Protein AF-0000000087712272 (afdb_homodimer)

Foldseek 3Di:
DLPVLLVVLLVVCCVVDPPVVVQQVVLVVLLVPAPQRPPFFGNAEDEPDCSQFSDDDPRTGRGRSNCSSLDPCRPPPDPHHDYDYPVRSVVVVVVVVVVVVVVVVVVVVVVVVVVVVVVVVVVVVVVVVVVVVVVVVVVVVVVVVVVVCVVPVVD/DLVVLLVVLLVVVCVVDPPVVVLQVVLVVLLVPAPQRPPFFGNAEDEPPCSQFSDDDPNTGGGRSNCSSLDPCRPPPDPHHDYDYPVRSVVVVVVVVVVVVVVVVVVVVVVVVVVVVVVVVVVVVVVVVVVVVVVVVVVVVVVVVVVVCVVPVVD

Radius of gyration: 40.68 Å; Cα contacts (8 Å, |Δi|>4): 278; chains: 2; bounding box: 37×118×66 Å

Organism: NCBI:txid1293036

Structure (mmCIF, N/CA/C/O backbone):
data_AF-0000000087712272-model_v1
#
loop_
_entity.id
_entity.type
_entity.pdbx_description
1 polymer 'Uncharacterized protein'
#
loop_
_atom_site.group_PDB
_atom_site.id
_atom_site.type_symbol
_atom_site.label_atom_id
_atom_site.label_alt_id
_atom_site.label_comp_id
_atom_site.label_asym_id
_atom_site.label_entity_id
_atom_site.label_seq_id
_atom_site.pdbx_PDB_ins_code
_atom_site.Cartn_x
_atom_site.Cartn_y
_atom_site.Cartn_z
_atom_site.occupancy
_atom_site.B_iso_or_equiv
_atom_site.auth_seq_id
_atom_site.auth_comp_id
_atom_site.auth_asym_id
_atom_site.auth_atom_id
_atom_site.pdbx_PDB_model_num
ATOM 1 N N . MET A 1 1 ? -4.324 -54.688 -29.391 1 41 1 MET A N 1
ATOM 2 C CA . MET A 1 1 ? -4.406 -54.906 -27.953 1 41 1 MET A CA 1
ATOM 3 C C . MET A 1 1 ? -4.191 -53.594 -27.188 1 41 1 MET A C 1
ATOM 5 O O . MET A 1 1 ? -4.473 -53.531 -25.984 1 41 1 MET A O 1
ATOM 9 N N . ASP A 1 2 ? -3.316 -52.562 -27.812 1 52 2 ASP A N 1
ATOM 10 C CA . ASP A 1 2 ? -2.721 -51.281 -27.391 1 52 2 ASP A CA 1
ATOM 11 C C . ASP A 1 2 ? -3.789 -50.312 -26.922 1 52 2 ASP A C 1
ATOM 13 O O . ASP A 1 2 ? -3.6 -49.594 -25.922 1 52 2 ASP A O 1
ATOM 17 N N . ASP A 1 3 ? -4.922 -50.438 -27.422 1 66.5 3 ASP A N 1
ATOM 18 C CA . ASP A 1 3 ? -6.09 -49.562 -27.406 1 66.5 3 ASP A CA 1
ATOM 19 C C . ASP A 1 3 ? -7 -49.875 -26.219 1 66.5 3 ASP A C 1
ATOM 21 O O . ASP A 1 3 ? -7.676 -49 -25.688 1 66.5 3 ASP A O 1
ATOM 25 N N . PHE A 1 4 ? -6.688 -51.062 -25.641 1 74.81 4 PHE A N 1
ATOM 26 C CA . PHE A 1 4 ? -7.648 -51.469 -24.625 1 74.81 4 PHE A CA 1
ATOM 27 C C . PHE A 1 4 ? -7.309 -50.844 -23.266 1 74.81 4 PHE A C 1
ATOM 29 O O . PHE A 1 4 ? -8.195 -50.406 -22.531 1 74.81 4 PHE A O 1
ATOM 36 N N . ARG A 1 5 ? -5.984 -50.812 -22.922 1 75.75 5 ARG A N 1
ATOM 37 C CA . ARG A 1 5 ? -5.562 -50.219 -21.641 1 75.75 5 ARG A CA 1
ATOM 38 C C . ARG A 1 5 ? -5.918 -48.75 -21.562 1 75.75 5 ARG A C 1
ATOM 40 O O . ARG A 1 5 ? -6.391 -48.281 -20.531 1 75.75 5 ARG A O 1
ATOM 47 N N . SER A 1 6 ? -5.719 -48.156 -22.641 1 80.81 6 SER A N 1
ATOM 48 C CA . SER A 1 6 ? -6.039 -46.75 -22.734 1 80.81 6 SER A CA 1
ATOM 49 C C . SER A 1 6 ? -7.527 -46.5 -22.5 1 80.81 6 SER A C 1
ATOM 51 O O . SER A 1 6 ? -7.91 -45.562 -21.797 1 80.81 6 SER A O 1
ATOM 53 N N . LEU A 1 7 ? -8.219 -47.375 -23.016 1 82.56 7 LEU A N 1
ATOM 54 C CA . LEU A 1 7 ? -9.672 -47.281 -22.891 1 82.56 7 LEU A CA 1
ATOM 55 C C . LEU A 1 7 ? -10.109 -47.5 -21.438 1 82.56 7 LEU A C 1
ATOM 57 O O . LEU A 1 7 ? -11.008 -46.812 -20.953 1 82.56 7 LEU A O 1
ATOM 61 N N . ILE A 1 8 ? -9.539 -48.375 -20.781 1 84.19 8 ILE A N 1
ATOM 62 C CA . ILE A 1 8 ? -9.891 -48.688 -19.406 1 84.19 8 ILE A CA 1
ATOM 63 C C . ILE A 1 8 ? -9.57 -47.5 -18.5 1 84.19 8 ILE A C 1
ATOM 65 O O . ILE A 1 8 ? -10.375 -47.125 -17.641 1 84.19 8 ILE A O 1
ATOM 69 N N . ILE A 1 9 ? -8.43 -47 -18.734 1 84.19 9 ILE A N 1
ATOM 70 C CA . ILE A 1 9 ? -8 -45.875 -17.922 1 84.19 9 ILE A CA 1
ATOM 71 C C . ILE A 1 9 ? -8.922 -44.688 -18.156 1 84.19 9 ILE A C 1
ATOM 73 O O . ILE A 1 9 ? -9.312 -44 -17.219 1 84.19 9 ILE A O 1
ATOM 77 N N . ASP A 1 10 ? -9.227 -44.438 -19.375 1 88.25 10 ASP A N 1
ATOM 78 C CA . ASP A 1 10 ? -10.109 -43.312 -19.719 1 88.25 10 ASP A CA 1
ATOM 79 C C . ASP A 1 10 ? -11.477 -43.469 -19.047 1 88.25 10 ASP A C 1
ATOM 81 O O . ASP A 1 10 ? -12.047 -42.5 -18.562 1 88.25 10 ASP A O 1
ATOM 85 N N . ILE A 1 11 ? -11.953 -44.656 -19.094 1 86.88 11 ILE A N 1
ATOM 86 C CA . ILE A 1 11 ? -13.242 -44.938 -18.469 1 86.88 11 ILE A CA 1
ATOM 87 C C . ILE A 1 11 ? -13.148 -44.688 -16.969 1 86.88 11 ILE A C 1
ATOM 89 O O . ILE A 1 11 ? -14.023 -44.031 -16.375 1 86.88 11 ILE A O 1
ATOM 93 N N . TYR A 1 12 ? -12.125 -45.156 -16.391 1 88.56 12 TYR A N 1
ATOM 94 C CA . TYR A 1 12 ? -11.914 -45 -14.961 1 88.56 12 TYR A CA 1
ATOM 95 C C . TYR A 1 12 ? -11.82 -43.531 -14.594 1 88.56 12 TYR A C 1
ATOM 97 O O . TYR A 1 12 ? -12.516 -43.062 -13.68 1 88.56 12 TYR A O 1
ATOM 105 N N . LEU A 1 13 ? -11.062 -42.812 -15.336 1 90.31 13 LEU A N 1
ATOM 106 C CA . LEU A 1 13 ? -10.836 -41.406 -15.016 1 90.31 13 LEU A CA 1
ATOM 107 C C . LEU A 1 13 ? -12.07 -40.594 -15.312 1 90.31 13 LEU A C 1
ATOM 109 O O . LEU A 1 13 ? -12.359 -39.625 -14.609 1 90.31 13 LEU A O 1
ATOM 113 N N . THR A 1 14 ? -12.773 -40.906 -16.359 1 90.31 14 THR A N 1
ATOM 114 C CA . THR A 1 14 ? -14.008 -40.188 -16.688 1 90.31 14 THR A CA 1
ATOM 115 C C . THR A 1 14 ? -15.016 -40.312 -15.555 1 90.31 14 THR A C 1
ATOM 117 O O . THR A 1 14 ? -15.766 -39.344 -15.297 1 90.31 14 THR A O 1
ATOM 120 N N . SER A 1 15 ? -15.023 -41.375 -14.852 1 91.44 15 SER A N 1
ATOM 121 C CA . SER A 1 15 ? -15.961 -41.594 -13.758 1 91.44 15 SER A CA 1
ATOM 122 C C . SER A 1 15 ? -15.562 -40.812 -12.516 1 91.44 15 SER A C 1
ATOM 124 O O . SER A 1 15 ? -16.406 -40.469 -11.68 1 91.44 15 SER A O 1
ATOM 126 N N . LYS A 1 16 ? -14.305 -40.5 -12.391 1 90.62 16 LYS A N 1
ATOM 127 C CA . LYS A 1 16 ? -13.812 -39.906 -11.164 1 90.62 16 LYS A CA 1
ATOM 128 C C . LYS A 1 16 ? -13.609 -38.406 -11.336 1 90.62 16 LYS A C 1
ATOM 130 O O . LYS A 1 16 ? -13.672 -37.625 -10.367 1 90.62 16 LYS A O 1
ATOM 135 N N . ILE A 1 17 ? -13.344 -37.969 -12.586 1 90.69 17 ILE A N 1
ATOM 136 C CA . ILE A 1 17 ? -13 -36.594 -12.836 1 90.69 17 ILE A CA 1
ATOM 137 C C . ILE A 1 17 ? -14.031 -35.969 -13.773 1 90.69 17 ILE A C 1
ATOM 139 O O . ILE A 1 17 ? -14.211 -36.406 -14.906 1 90.69 17 ILE 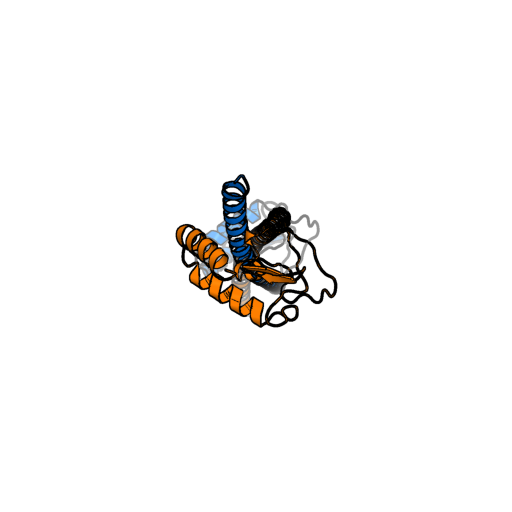A O 1
ATOM 143 N N . PRO A 1 18 ? -14.578 -34.906 -13.203 1 89.06 18 PRO A N 1
ATOM 144 C CA . PRO A 1 18 ? -15.477 -34.188 -14.117 1 89.06 18 PRO A CA 1
ATOM 145 C C . PRO A 1 18 ? -14.734 -33.531 -15.281 1 89.06 18 PRO A C 1
ATOM 147 O O . PRO A 1 18 ? -13.617 -33.031 -15.109 1 89.06 18 PRO A O 1
ATOM 150 N N . ASN A 1 19 ? -15.219 -33.562 -16.469 1 88.25 19 ASN A N 1
ATOM 151 C CA . ASN A 1 19 ? -14.672 -32.938 -17.672 1 88.25 19 ASN A CA 1
ATOM 152 C C . ASN A 1 19 ? -13.328 -33.562 -18.062 1 88.25 19 ASN A C 1
ATOM 154 O O . ASN A 1 19 ? -12.398 -32.844 -18.453 1 88.25 19 ASN A O 1
ATOM 158 N N . TYR A 1 20 ? -13.219 -34.781 -17.812 1 91.31 20 TYR A N 1
ATOM 159 C CA . TYR A 1 20 ? -12.016 -35.5 -18.141 1 91.31 20 TYR A CA 1
ATOM 160 C C . TYR A 1 20 ? -11.688 -35.375 -19.625 1 91.31 20 TYR A C 1
ATOM 162 O O . TYR A 1 20 ? -10.523 -35.406 -20.031 1 91.31 20 TYR A O 1
ATOM 170 N N . GLN A 1 21 ? -12.672 -35.094 -20.453 1 91.06 21 GLN A N 1
ATOM 171 C CA . GLN A 1 21 ? -12.453 -34.938 -21.891 1 91.06 21 GLN A CA 1
ATOM 172 C C . GLN A 1 21 ? -11.516 -33.781 -22.188 1 91.06 21 GLN A C 1
ATOM 174 O O . GLN A 1 21 ? -10.711 -33.844 -23.125 1 91.06 21 GLN A O 1
ATOM 179 N N . LYS A 1 22 ? -11.672 -32.781 -21.422 1 92.69 22 LYS A N 1
ATOM 180 C CA . LYS A 1 22 ? -10.789 -31.625 -21.609 1 92.69 22 LYS A CA 1
ATOM 181 C C . LYS A 1 22 ? -9.344 -32 -21.312 1 92.69 22 LYS A C 1
ATOM 183 O O . LYS A 1 22 ? -8.43 -31.609 -22.047 1 92.69 22 LYS A O 1
ATOM 188 N N . ILE A 1 23 ? -9.109 -32.75 -20.359 1 91.75 23 ILE A N 1
ATOM 189 C CA . ILE A 1 23 ? -7.777 -33.188 -19.953 1 91.75 23 ILE A CA 1
ATOM 190 C C . ILE A 1 23 ? -7.168 -34.062 -21.047 1 91.75 23 ILE A C 1
ATOM 192 O O . ILE A 1 23 ? -5.992 -33.906 -21.391 1 91.75 23 ILE A O 1
ATOM 196 N N . LEU A 1 24 ? -8.031 -34.938 -21.562 1 90.94 24 LEU A N 1
ATOM 197 C CA . LEU A 1 24 ? -7.582 -35.812 -22.625 1 90.94 24 LEU A CA 1
ATOM 198 C C . LEU A 1 24 ? -7.195 -35 -23.875 1 90.94 24 LEU A C 1
ATOM 200 O O . LEU A 1 24 ? -6.168 -35.281 -24.5 1 90.94 24 LEU A O 1
ATOM 204 N N . ARG A 1 25 ? -7.973 -34 -24.094 1 93.19 25 ARG A N 1
ATOM 205 C CA . ARG A 1 25 ? -7.691 -33.156 -25.25 1 93.19 25 ARG A CA 1
ATOM 206 C C . ARG A 1 25 ? -6.398 -32.375 -25.047 1 93.19 25 ARG A C 1
ATOM 208 O O . ARG A 1 25 ? -5.543 -32.344 -25.938 1 93.19 25 ARG A O 1
ATOM 215 N N . ASP A 1 26 ? -6.266 -31.859 -23.906 1 92.5 26 ASP A N 1
ATOM 216 C CA . ASP A 1 26 ? -5.07 -31.078 -23.594 1 92.5 26 ASP A CA 1
ATOM 217 C C . ASP A 1 26 ? -3.822 -31.953 -23.625 1 92.5 26 ASP A C 1
ATOM 219 O O . ASP A 1 26 ? -2.779 -31.547 -24.141 1 92.5 26 ASP A O 1
ATOM 223 N N . GLY A 1 27 ? -3.938 -33.188 -23.094 1 92.19 27 GLY A N 1
ATOM 224 C CA . GLY A 1 27 ? -2.838 -34.125 -23.109 1 92.19 27 GLY A CA 1
ATOM 225 C C . GLY A 1 27 ? -2.434 -34.531 -24.5 1 92.19 27 GLY A C 1
ATOM 226 O O . GLY A 1 27 ? -1.242 -34.656 -24.797 1 92.19 27 GLY A O 1
ATOM 227 N N . THR A 1 28 ? -3.393 -34.656 -25.359 1 91.19 28 THR A N 1
ATOM 228 C CA . THR A 1 28 ? -3.135 -35.062 -26.75 1 91.19 28 THR A CA 1
ATOM 229 C C . THR A 1 28 ? -2.412 -33.938 -27.484 1 91.19 28 THR A C 1
ATOM 231 O O . THR A 1 28 ? -1.466 -34.188 -28.234 1 91.19 28 THR A O 1
ATOM 234 N N . ILE A 1 29 ? -2.883 -32.781 -27.234 1 92.25 29 ILE A N 1
ATOM 235 C CA . ILE A 1 29 ? -2.256 -31.609 -27.859 1 92.25 29 ILE A CA 1
ATOM 236 C C . ILE A 1 29 ? -0.796 -31.516 -27.422 1 92.25 29 ILE A C 1
ATOM 238 O O . ILE A 1 29 ? 0.097 -31.328 -28.25 1 92.25 29 ILE A O 1
ATOM 242 N N . ARG A 1 30 ? -0.528 -31.656 -26.188 1 90.88 30 ARG A N 1
ATOM 243 C CA . ARG A 1 30 ? 0.829 -31.594 -25.656 1 90.88 30 ARG A CA 1
ATOM 244 C C . ARG A 1 30 ? 1.7 -32.719 -26.219 1 90.88 30 ARG A C 1
ATOM 246 O O . ARG A 1 30 ? 2.857 -32.469 -26.562 1 90.88 30 ARG A O 1
ATOM 253 N N . ARG A 1 31 ? 1.099 -33.875 -26.234 1 88.44 31 ARG A N 1
ATOM 254 C CA . ARG A 1 31 ? 1.824 -35.031 -26.766 1 88.44 31 ARG A CA 1
ATOM 255 C C . ARG A 1 31 ? 2.268 -34.781 -28.203 1 88.44 31 ARG A C 1
ATOM 257 O O . ARG A 1 31 ? 3.438 -34.969 -28.547 1 88.44 31 ARG A O 1
ATOM 264 N N . ASN A 1 32 ? 1.407 -34.281 -29.047 1 88.5 32 ASN A N 1
ATOM 265 C CA . ASN A 1 32 ? 1.674 -34.094 -30.469 1 88.5 32 ASN A CA 1
ATOM 266 C C . ASN A 1 32 ? 2.631 -32.938 -30.703 1 88.5 32 ASN A C 1
ATOM 268 O O . ASN A 1 32 ? 3.336 -32.906 -31.719 1 88.5 32 ASN A O 1
ATOM 272 N N . ARG A 1 33 ? 2.625 -32.031 -29.766 1 88.56 33 ARG A N 1
ATOM 273 C CA . ARG A 1 33 ? 3.469 -30.844 -29.922 1 88.56 33 ARG A CA 1
ATOM 274 C C . ARG A 1 33 ? 4.82 -31.047 -29.25 1 88.56 33 ARG A C 1
ATOM 276 O O . ARG A 1 33 ? 5.734 -30.234 -29.422 1 88.56 33 ARG A O 1
ATOM 283 N N . CYS A 1 34 ? 4.891 -32.094 -28.547 1 88 34 CYS A N 1
ATOM 284 C CA . CYS A 1 34 ? 6.113 -32.344 -27.781 1 88 34 CYS A CA 1
ATOM 285 C C . CYS A 1 34 ? 7.27 -32.688 -28.719 1 88 34 CYS A C 1
ATOM 287 O O . CYS A 1 34 ? 7.137 -33.562 -29.578 1 88 34 CYS A O 1
ATOM 289 N N . ASN A 1 35 ? 8.328 -32.062 -28.516 1 86 35 ASN A N 1
ATOM 290 C CA . ASN A 1 35 ? 9.508 -32.281 -29.344 1 86 35 ASN A CA 1
ATOM 291 C C . ASN A 1 35 ? 10.125 -33.656 -29.078 1 86 35 ASN A C 1
ATOM 293 O O . ASN A 1 35 ? 10.906 -34.156 -29.875 1 86 35 ASN A O 1
ATOM 297 N N . HIS A 1 36 ? 9.766 -34.312 -27.938 1 85.75 36 HIS A N 1
ATOM 298 C CA . HIS A 1 36 ? 10.359 -35.594 -27.562 1 85.75 36 HIS A CA 1
ATOM 299 C C . HIS A 1 36 ? 9.484 -36.75 -28.031 1 85.75 36 HIS A C 1
ATOM 301 O O . HIS A 1 36 ? 9.859 -37.906 -27.859 1 85.75 36 HIS A O 1
ATOM 307 N N . TYR A 1 37 ? 8.359 -36.344 -28.531 1 84.5 37 TYR A N 1
ATOM 308 C CA . TYR A 1 37 ? 7.449 -37.375 -29.047 1 84.5 37 TYR A CA 1
ATOM 309 C C . TYR A 1 37 ? 7.645 -37.562 -30.547 1 84.5 37 TYR A C 1
ATOM 311 O O . TYR A 1 37 ? 7.555 -36.594 -31.312 1 84.5 37 TYR A O 1
ATOM 319 N N . ASP A 1 38 ? 7.98 -38.75 -31 1 83.12 38 ASP A N 1
ATOM 320 C CA . ASP A 1 38 ? 8.297 -38.969 -32.406 1 83.12 38 ASP A CA 1
ATOM 321 C C . ASP A 1 38 ? 7.059 -39.406 -33.188 1 83.12 38 ASP A C 1
ATOM 323 O O . ASP A 1 38 ? 7.168 -39.969 -34.281 1 83.12 38 ASP A O 1
ATOM 327 N N . GLY A 1 39 ? 5.879 -39.219 -32.656 1 82.06 39 GLY A N 1
ATOM 328 C CA . GLY A 1 39 ? 4.645 -39.625 -33.312 1 82.06 39 GLY A CA 1
ATOM 329 C C . GLY A 1 39 ? 4.094 -40.938 -32.75 1 82.06 39 GLY A C 1
ATOM 330 O O . GLY A 1 39 ? 2.906 -41.219 -32.906 1 82.06 39 GLY A O 1
ATOM 331 N N . LYS A 1 40 ? 4.992 -41.656 -32.188 1 79.81 40 LYS A N 1
ATOM 332 C CA . LYS A 1 40 ? 4.551 -42.938 -31.625 1 79.81 40 LYS A CA 1
ATOM 333 C C . LYS A 1 40 ? 5.043 -43.125 -30.188 1 79.81 40 LYS A C 1
ATOM 335 O O . LYS A 1 40 ? 4.285 -43.531 -29.312 1 79.81 40 LYS A O 1
ATOM 340 N N . TYR A 1 41 ? 6.281 -42.75 -29.969 1 82.31 41 TYR A N 1
ATOM 341 C CA . TYR A 1 41 ? 6.879 -43.031 -28.672 1 82.31 41 TYR A CA 1
ATOM 342 C C . TYR A 1 41 ? 7.477 -41.75 -28.062 1 82.31 41 TYR A C 1
ATOM 344 O O . TYR A 1 41 ? 7.891 -40.844 -28.797 1 82.31 41 TYR A O 1
ATOM 352 N N . CYS A 1 42 ? 7.418 -41.781 -26.719 1 85.75 42 CYS A N 1
ATOM 353 C CA . CYS A 1 42 ? 8.102 -40.719 -25.969 1 85.75 42 CYS A CA 1
ATOM 354 C C . CYS A 1 42 ? 9.547 -41.094 -25.688 1 85.75 42 CYS A C 1
ATOM 356 O O . CYS A 1 42 ? 9.812 -42.125 -25.094 1 85.75 42 CYS A O 1
ATOM 358 N N . LYS A 1 43 ? 10.477 -40.25 -26.078 1 82.38 43 LYS A N 1
ATOM 359 C CA . LYS A 1 43 ? 11.898 -40.531 -25.906 1 82.38 43 LYS A CA 1
ATOM 360 C C . LYS A 1 43 ? 12.422 -39.938 -24.594 1 82.38 43 LYS A C 1
ATOM 362 O O . LYS A 1 43 ? 13.508 -40.312 -24.125 1 82.38 43 LYS A O 1
ATOM 367 N N . LEU A 1 44 ? 11.75 -39.125 -23.984 1 83.19 44 LEU A N 1
ATOM 368 C CA . LEU A 1 44 ? 12.227 -38.375 -22.828 1 83.19 44 LEU A CA 1
ATOM 369 C C . LEU A 1 44 ? 11.906 -39.125 -21.531 1 83.19 44 LEU A C 1
ATOM 371 O O . LEU A 1 44 ? 12.789 -39.344 -20.703 1 83.19 44 LEU A O 1
ATOM 375 N N . VAL A 1 45 ? 10.656 -39.562 -21.422 1 82.75 45 VAL A N 1
ATOM 376 C CA . VAL A 1 45 ? 10.188 -40.062 -20.141 1 82.75 45 VAL A CA 1
ATOM 377 C C . VAL A 1 45 ? 10.07 -41.594 -20.203 1 82.75 45 VAL A C 1
ATOM 379 O O . VAL A 1 45 ? 9.453 -42.125 -21.125 1 82.75 45 VAL A O 1
ATOM 382 N N . LYS A 1 46 ? 10.656 -42.219 -19.297 1 82.38 46 LYS A N 1
ATOM 383 C CA . LYS A 1 46 ? 10.508 -43.656 -19.094 1 82.38 46 LYS A CA 1
ATOM 384 C C . LYS A 1 46 ? 9.859 -43.969 -17.75 1 82.38 46 LYS A C 1
ATOM 386 O O . LYS A 1 46 ? 10.172 -43.312 -16.734 1 82.38 46 LYS A O 1
ATOM 391 N N . THR A 1 47 ? 8.953 -44.781 -17.766 1 84.31 47 THR A N 1
ATOM 392 C CA . THR A 1 47 ? 8.273 -45.125 -16.531 1 84.31 47 THR A CA 1
ATOM 393 C C . THR A 1 47 ? 7.926 -46.625 -16.516 1 84.31 47 THR A C 1
ATOM 395 O O . THR A 1 47 ? 7.688 -47.219 -17.562 1 84.31 47 THR A O 1
ATOM 398 N N . GLY A 1 48 ? 7.941 -47.156 -15.281 1 79.19 48 GLY A N 1
ATOM 399 C CA . GLY A 1 48 ? 7.496 -48.531 -15.102 1 79.19 48 GLY A CA 1
ATOM 400 C C . GLY A 1 48 ? 6.02 -48.656 -14.773 1 79.19 48 GLY A C 1
ATOM 401 O O . GLY A 1 48 ? 5.492 -49.75 -14.625 1 79.19 48 GLY A O 1
ATOM 402 N N . ASP A 1 49 ? 5.359 -47.594 -14.703 1 83.56 49 ASP A N 1
ATOM 403 C CA . ASP A 1 49 ? 3.932 -47.594 -14.406 1 83.56 49 ASP A CA 1
ATOM 404 C C . ASP A 1 49 ? 3.104 -47.844 -15.664 1 83.56 49 ASP A C 1
ATOM 406 O O . ASP A 1 49 ? 2.982 -46.969 -16.516 1 83.56 49 ASP A O 1
ATOM 410 N N . TRP A 1 50 ? 2.531 -49.031 -15.727 1 75.88 50 TRP A N 1
ATOM 411 C CA . TRP A 1 50 ? 1.857 -49.469 -16.953 1 75.88 50 TRP A CA 1
ATOM 412 C C . TRP A 1 50 ? 0.658 -48.562 -17.25 1 75.88 50 TRP A C 1
ATOM 414 O O . TRP A 1 50 ? 0.269 -48.406 -18.406 1 75.88 50 TRP A O 1
ATOM 424 N N . ILE A 1 51 ? 0.054 -48.031 -16.188 1 70.81 51 ILE A N 1
ATOM 425 C CA . ILE A 1 51 ? -1.152 -47.219 -16.328 1 70.81 51 ILE A CA 1
ATOM 426 C C . ILE A 1 51 ? -0.838 -45.969 -17.125 1 70.81 51 ILE A C 1
ATOM 428 O O . ILE A 1 51 ? -1.734 -45.344 -17.719 1 70.81 51 ILE A O 1
ATOM 432 N N . LEU A 1 52 ? 0.37 -45.656 -17.219 1 70.5 52 LEU A N 1
ATOM 433 C CA . LEU A 1 52 ? 0.771 -44.438 -17.922 1 70.5 52 LEU A CA 1
ATOM 434 C C . LEU A 1 52 ? 1.122 -44.75 -19.375 1 70.5 52 LEU A C 1
ATOM 436 O O . LEU A 1 52 ? 1.421 -43.844 -20.156 1 70.5 52 LEU A O 1
ATOM 440 N N . LEU A 1 53 ? 1.105 -45.969 -19.609 1 70.38 53 LEU A N 1
ATOM 441 C CA . LEU A 1 53 ? 1.553 -46.438 -20.922 1 70.38 53 LEU A CA 1
ATOM 442 C C . LEU A 1 53 ? 0.398 -47.031 -21.719 1 70.38 53 LEU A C 1
ATOM 444 O O . LEU A 1 53 ? -0.418 -47.781 -21.156 1 70.38 53 LEU A O 1
ATOM 448 N N . SER A 1 54 ? 0.164 -46.5 -22.859 1 61.69 54 SER A N 1
ATOM 449 C CA . SER A 1 54 ? -0.783 -47.188 -23.734 1 61.69 54 SER A CA 1
ATOM 450 C C . SER A 1 54 ? -0.209 -48.5 -24.234 1 61.69 54 SER A C 1
ATOM 452 O O . SER A 1 54 ? -0.917 -49.5 -24.297 1 61.69 54 SER A O 1
ATOM 454 N N . TRP A 1 55 ? 1.13 -48.469 -24.625 1 58.34 55 TRP A N 1
ATOM 455 C CA . TRP A 1 55 ? 1.833 -49.656 -25.141 1 58.34 55 TRP A CA 1
ATOM 456 C C . TRP A 1 55 ? 3.307 -49.625 -24.75 1 58.34 55 TRP A C 1
ATOM 458 O O . TRP A 1 55 ? 3.859 -48.531 -24.484 1 58.34 55 TRP A O 1
ATOM 468 N N . THR A 1 56 ? 3.809 -50.781 -24.141 1 56.31 56 THR A N 1
ATOM 469 C CA . THR A 1 56 ? 5.246 -50.906 -23.938 1 56.31 56 THR A CA 1
ATOM 470 C C . THR A 1 56 ? 5.863 -51.844 -24.953 1 56.31 56 THR A C 1
ATOM 472 O O . THR A 1 56 ? 5.383 -52.969 -25.109 1 56.31 56 THR A O 1
ATOM 475 N N . LEU A 1 57 ? 6.469 -51.406 -26.094 1 53.38 57 LEU A N 1
ATOM 476 C CA . LEU A 1 57 ? 7.23 -52.312 -26.953 1 53.38 57 LEU A CA 1
ATOM 477 C C . LEU A 1 57 ? 8.727 -52.125 -26.75 1 53.38 57 LEU A C 1
ATOM 479 O O . LEU A 1 57 ? 9.258 -51.031 -26.953 1 53.38 57 LEU A O 1
ATOM 483 N N . LYS A 1 58 ? 9.461 -53.188 -26.781 1 55.31 58 LYS A N 1
ATOM 484 C CA . LYS A 1 58 ? 10.922 -53.281 -26.797 1 55.31 58 LYS A CA 1
ATOM 485 C C . LYS A 1 58 ? 11.562 -52 -26.281 1 55.31 58 LYS A C 1
ATOM 487 O O . LYS A 1 58 ? 12.312 -51.344 -27 1 55.31 58 LYS A O 1
ATOM 492 N N . ASP A 1 59 ? 11.203 -51.312 -25.172 1 58.22 59 ASP A N 1
ATOM 493 C CA . ASP A 1 59 ? 11.859 -50.219 -24.484 1 58.22 59 ASP A CA 1
ATOM 494 C C . ASP A 1 59 ? 11.25 -48.875 -24.891 1 58.22 59 ASP A C 1
ATOM 496 O O . ASP A 1 59 ? 11.742 -47.812 -24.516 1 58.22 59 ASP A O 1
ATOM 500 N N . GLN A 1 60 ? 10.312 -49.062 -25.828 1 66 60 GLN A N 1
ATOM 501 C CA . GLN A 1 60 ? 9.688 -47.812 -26.266 1 66 60 GLN A CA 1
ATOM 502 C C . GLN A 1 60 ? 8.289 -47.656 -25.688 1 66 60 GLN A C 1
ATOM 504 O O . GLN A 1 60 ? 7.539 -48.656 -25.609 1 66 60 GLN A O 1
ATOM 509 N N . VAL A 1 61 ? 7.996 -46.562 -25.047 1 69.19 61 VAL A N 1
ATOM 510 C CA . VAL A 1 61 ? 6.742 -46.344 -24.344 1 69.19 61 VAL A CA 1
ATOM 511 C C . VAL A 1 61 ? 5.855 -45.375 -25.125 1 69.19 61 VAL A C 1
ATOM 513 O O . VAL A 1 61 ? 6.309 -44.312 -25.531 1 69.19 61 VAL A O 1
ATOM 516 N N . SER A 1 62 ? 4.703 -45.938 -25.547 1 79.69 62 SER A N 1
ATOM 517 C CA . SER A 1 62 ? 3.684 -45.031 -26.062 1 79.69 62 SER A CA 1
ATOM 518 C C . SER A 1 62 ? 2.875 -44.406 -24.922 1 79.69 62 SER A C 1
ATOM 520 O O . SER A 1 62 ? 2.111 -45.094 -24.25 1 79.69 62 SER A O 1
ATOM 522 N N . PRO A 1 63 ? 3.121 -43.094 -24.656 1 85.38 63 PRO A N 1
ATOM 523 C CA . PRO A 1 63 ? 2.506 -42.5 -23.469 1 85.38 63 PRO A CA 1
ATOM 524 C C . PRO A 1 63 ? 1.011 -42.25 -23.656 1 85.38 63 PRO A C 1
ATOM 526 O O . PRO A 1 63 ? 0.572 -41.844 -24.734 1 85.38 63 PRO A O 1
ATOM 529 N N . HIS A 1 64 ? 0.271 -42.594 -22.625 1 86.75 64 HIS A N 1
ATOM 530 C CA . HIS A 1 64 ? -1.117 -42.156 -22.578 1 86.75 64 HIS A CA 1
ATOM 531 C C . HIS A 1 64 ? -1.204 -40.625 -22.516 1 86.75 64 HIS A C 1
ATOM 533 O O . HIS A 1 64 ? -0.386 -40 -21.859 1 86.75 64 HIS A O 1
ATOM 539 N N . PRO A 1 65 ? -2.127 -40.062 -23.125 1 87.5 65 PRO A N 1
ATOM 540 C CA . PRO A 1 65 ? -2.238 -38.594 -23.141 1 87.5 65 PRO A CA 1
ATOM 541 C C . PRO A 1 65 ? -2.27 -38 -21.734 1 87.5 65 PRO A C 1
ATOM 543 O O . PRO A 1 65 ? -1.821 -36.875 -21.531 1 87.5 65 PRO A O 1
ATOM 546 N N . VAL A 1 66 ? -2.758 -38.688 -20.781 1 88.62 66 VAL A N 1
ATOM 547 C CA . VAL A 1 66 ? -2.824 -38.188 -19.406 1 88.62 66 VAL A CA 1
ATOM 548 C C . VAL A 1 66 ? -1.412 -38 -18.859 1 88.62 66 VAL A C 1
ATOM 550 O O . VAL A 1 66 ? -1.166 -37.062 -18.094 1 88.62 66 VAL A O 1
ATOM 553 N N . LEU A 1 67 ? -0.56 -38.875 -19.219 1 86.69 67 LEU A N 1
ATOM 554 C CA . LEU A 1 67 ? 0.832 -38.719 -18.797 1 86.69 67 LEU A CA 1
ATOM 555 C C . LEU A 1 67 ? 1.425 -37.438 -19.344 1 86.69 67 LEU A C 1
ATOM 557 O O . LEU A 1 67 ? 2.148 -36.719 -18.641 1 86.69 67 LEU 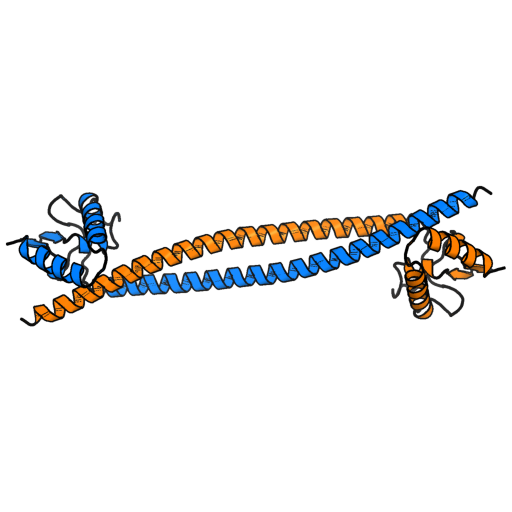A O 1
ATOM 561 N N . CYS A 1 68 ? 1.111 -37.125 -20.594 1 88.88 68 CYS A N 1
ATOM 562 C CA . CYS A 1 68 ? 1.622 -35.906 -21.219 1 88.88 68 CYS A CA 1
ATOM 563 C C . CYS A 1 68 ? 1.046 -34.656 -20.547 1 88.88 68 CYS A C 1
ATOM 565 O O . CYS A 1 68 ? 1.718 -33.625 -20.453 1 88.88 68 CYS A O 1
ATOM 567 N N . TYR A 1 69 ? -0.19 -34.844 -20.141 1 91.81 69 TYR A N 1
ATOM 568 C CA . TYR A 1 69 ? -0.816 -33.781 -19.375 1 91.81 69 TYR A CA 1
ATOM 569 C C . TYR A 1 69 ? -0.109 -33.562 -18.047 1 91.81 69 TYR A C 1
ATOM 571 O O . TYR A 1 69 ? 0.084 -32.438 -17.609 1 91.81 69 TYR A O 1
ATOM 579 N N . LEU A 1 70 ? 0.354 -34.594 -17.391 1 92.44 70 LEU A N 1
ATOM 580 C CA . LEU A 1 70 ? 0.942 -34.562 -16.062 1 92.44 70 LEU A CA 1
ATOM 581 C C . LEU A 1 70 ? 2.443 -34.312 -16.141 1 92.44 70 LEU A C 1
ATOM 583 O O . LEU A 1 70 ? 3.066 -33.938 -15.141 1 92.44 70 LEU A O 1
ATOM 587 N N . CYS A 1 71 ? 3.012 -34.469 -17.219 1 89.94 71 CYS A N 1
ATOM 588 C CA . CYS A 1 71 ? 4.461 -34.406 -17.391 1 89.94 71 CYS A CA 1
ATOM 589 C C . CYS A 1 71 ? 4.988 -33 -17.125 1 89.94 71 CYS A C 1
ATOM 591 O O . CYS A 1 71 ? 4.609 -32.062 -17.828 1 89.94 71 CYS A O 1
ATOM 593 N N . PRO A 1 72 ? 5.852 -32.906 -16.234 1 86.12 72 PRO A N 1
ATOM 594 C CA . PRO A 1 72 ? 6.418 -31.594 -15.938 1 86.12 72 PRO A CA 1
ATOM 595 C C . PRO A 1 72 ? 7.535 -31.203 -16.906 1 86.12 72 PRO A C 1
ATOM 597 O O . PRO A 1 72 ? 8.016 -30.062 -16.875 1 86.12 72 PRO A O 1
ATOM 600 N N . TYR A 1 73 ? 7.871 -32.031 -17.812 1 83.44 73 TYR A N 1
ATOM 601 C CA . TYR A 1 73 ? 9.016 -31.797 -18.688 1 83.44 73 TYR A CA 1
ATOM 602 C C . TYR A 1 73 ? 8.562 -31.391 -20.094 1 83.44 73 TYR A C 1
ATOM 604 O O . TYR A 1 73 ? 9.375 -31.297 -21 1 83.44 73 TYR A O 1
ATOM 612 N N . TYR A 1 74 ? 7.305 -31.141 -20.109 1 82.06 74 TYR A N 1
ATOM 613 C CA . TYR A 1 74 ? 6.789 -30.703 -21.406 1 82.06 74 TYR A CA 1
ATOM 614 C C . TYR A 1 74 ? 7.477 -29.422 -21.859 1 82.06 74 TYR A C 1
ATOM 616 O O . TYR A 1 74 ? 7.566 -28.453 -21.078 1 82.06 74 TYR A O 1
ATOM 624 N N . GLY A 1 75 ? 8.047 -29.484 -23.078 1 74.88 75 GLY A N 1
ATOM 625 C CA . GLY A 1 75 ? 8.664 -28.297 -23.641 1 74.88 75 GLY A CA 1
ATOM 626 C C . GLY A 1 75 ? 10.062 -28.031 -23.125 1 74.88 75 GLY A C 1
ATOM 627 O O . GLY A 1 75 ? 10.672 -27.016 -23.438 1 74.88 75 GLY A O 1
ATOM 628 N N . SER A 1 76 ? 10.562 -28.859 -22.203 1 76.5 76 SER A N 1
ATOM 629 C CA . SER A 1 76 ? 11.906 -28.688 -21.656 1 76.5 76 SER A CA 1
ATOM 630 C C . SER A 1 76 ? 12.961 -29.125 -22.672 1 76.5 76 SER A C 1
ATOM 632 O O . SER A 1 76 ? 12.672 -29.875 -23.609 1 76.5 76 SER A O 1
ATOM 634 N N . ASN A 1 77 ? 14.094 -28.562 -22.641 1 77.69 77 ASN A N 1
ATOM 635 C CA . ASN A 1 77 ? 15.203 -28.922 -23.531 1 77.69 77 ASN A CA 1
ATOM 636 C C . ASN A 1 77 ? 16.078 -30.016 -22.938 1 77.69 77 ASN A C 1
ATOM 638 O O . ASN A 1 77 ? 17.297 -29.984 -23.062 1 77.69 77 ASN A O 1
ATOM 642 N N . ILE A 1 78 ? 15.508 -30.75 -22.266 1 73.75 78 ILE A N 1
ATOM 643 C CA . ILE A 1 78 ? 16.266 -31.844 -21.656 1 73.75 78 ILE A CA 1
ATOM 644 C C . ILE A 1 78 ? 16.594 -32.906 -22.719 1 73.75 78 ILE A C 1
ATOM 646 O O . ILE A 1 78 ? 15.703 -33.344 -23.438 1 73.75 78 ILE A O 1
ATOM 650 N N . ASP A 1 79 ? 17.75 -33.219 -22.984 1 73.62 79 ASP A N 1
ATOM 651 C CA . ASP A 1 79 ? 18.188 -34.188 -23.984 1 73.62 79 ASP A CA 1
ATOM 652 C C . ASP A 1 79 ? 18.328 -35.594 -23.391 1 73.62 79 ASP A C 1
ATOM 654 O O . ASP A 1 79 ? 18.297 -36.594 -24.125 1 73.62 79 ASP A O 1
ATOM 658 N N . GLU A 1 80 ? 18.375 -35.656 -22.141 1 78.12 80 GLU A N 1
ATOM 659 C CA . GLU A 1 80 ? 18.578 -36.969 -21.531 1 78.12 80 GLU A CA 1
ATOM 660 C C . GLU A 1 80 ? 17.25 -37.562 -21.094 1 78.12 80 GLU A C 1
ATOM 662 O O . GLU A 1 80 ? 16.281 -36.844 -20.859 1 78.12 80 GLU A O 1
ATOM 667 N N . THR A 1 81 ? 17.188 -38.844 -21.078 1 84.69 81 THR A N 1
ATOM 668 C CA . THR A 1 81 ? 16.016 -39.594 -20.641 1 84.69 81 THR A CA 1
ATOM 669 C C . THR A 1 81 ? 15.797 -39.438 -19.141 1 84.69 81 THR A C 1
ATOM 671 O O . THR A 1 81 ? 16.75 -39.406 -18.375 1 84.69 81 THR A O 1
ATOM 674 N N . VAL A 1 82 ? 14.555 -39.188 -18.781 1 83.25 82 VAL A N 1
ATOM 675 C CA . VAL A 1 82 ? 14.203 -39.031 -17.375 1 83.25 82 VAL A CA 1
ATOM 676 C C . VAL A 1 82 ? 13.352 -40.188 -16.922 1 83.25 82 VAL A C 1
ATOM 678 O O . VAL A 1 82 ? 12.328 -40.5 -17.547 1 83.25 82 VAL A O 1
ATOM 681 N N . ASN A 1 83 ? 13.852 -40.938 -15.984 1 86.44 83 ASN A N 1
ATOM 682 C CA . ASN A 1 83 ? 13.055 -42 -15.367 1 86.44 83 ASN A CA 1
ATOM 683 C C . ASN A 1 83 ? 12.148 -41.438 -14.266 1 86.44 83 ASN A C 1
ATOM 685 O O . ASN A 1 83 ? 12.617 -40.719 -13.375 1 86.44 83 ASN A O 1
ATOM 689 N N . THR A 1 84 ? 10.898 -41.688 -14.453 1 85.38 84 THR A N 1
ATOM 690 C CA . THR A 1 84 ? 9.977 -41.188 -13.438 1 85.38 84 THR A CA 1
ATOM 691 C C . THR A 1 84 ? 8.891 -42.188 -13.125 1 85.38 84 THR A C 1
ATOM 693 O O . THR A 1 84 ? 8.734 -43.188 -13.852 1 85.38 84 THR A O 1
ATOM 696 N N . SER A 1 85 ? 8.273 -42.156 -11.938 1 89.38 85 SER A N 1
ATOM 697 C CA . SER A 1 85 ? 7.125 -42.938 -11.508 1 89.38 85 SER A CA 1
ATOM 698 C C . SER A 1 85 ? 5.98 -42.031 -11.047 1 89.38 85 SER A C 1
ATOM 700 O O . SER A 1 85 ? 6.164 -40.844 -10.836 1 89.38 85 SER A O 1
ATOM 702 N N . LEU A 1 86 ? 4.824 -42.656 -10.945 1 90.94 86 LEU A N 1
ATOM 703 C CA . LEU A 1 86 ? 3.678 -41.938 -10.414 1 90.94 86 LEU A CA 1
ATOM 704 C C . LEU A 1 86 ? 3.973 -41.375 -9.023 1 90.94 86 LEU A C 1
ATOM 706 O O . LEU A 1 86 ? 3.607 -40.25 -8.703 1 90.94 86 LEU A O 1
ATOM 710 N N . LEU A 1 87 ? 4.641 -42.188 -8.273 1 91.62 87 LEU A N 1
ATOM 711 C CA . LEU A 1 87 ? 4.977 -41.781 -6.914 1 91.62 87 LEU A CA 1
ATOM 712 C C . LEU A 1 87 ? 5.961 -40.594 -6.922 1 91.62 87 LEU A C 1
ATOM 714 O O . LEU A 1 87 ? 5.852 -39.688 -6.109 1 91.62 87 LEU A O 1
ATOM 718 N N . GLN A 1 88 ? 6.879 -40.719 -7.82 1 93 88 GLN A N 1
ATOM 719 C CA . GLN A 1 88 ? 7.836 -39.625 -7.941 1 93 88 GLN A CA 1
ATOM 720 C C . GLN A 1 88 ? 7.152 -38.344 -8.406 1 93 88 GLN A C 1
ATOM 722 O O . GLN A 1 88 ? 7.422 -37.25 -7.871 1 93 88 GLN A O 1
ATOM 727 N N . LEU A 1 89 ? 6.32 -38.5 -9.391 1 92.81 89 LEU A N 1
ATOM 728 C CA . LEU A 1 89 ? 5.562 -37.375 -9.883 1 92.81 89 LEU A CA 1
ATOM 729 C C . LEU A 1 89 ? 4.727 -36.75 -8.766 1 92.81 89 LEU A C 1
ATOM 731 O O . LEU A 1 89 ? 4.668 -35.531 -8.633 1 92.81 89 LEU A O 1
ATOM 735 N N . LEU A 1 90 ? 4.141 -37.531 -7.996 1 95.06 90 LEU A N 1
ATOM 736 C CA . LEU A 1 90 ? 3.336 -37.062 -6.875 1 95.06 90 LEU A CA 1
ATOM 737 C C . LEU A 1 90 ? 4.188 -36.281 -5.895 1 95.06 90 LEU A C 1
ATOM 739 O O . LEU A 1 90 ? 3.807 -35.156 -5.492 1 95.06 90 LEU A O 1
ATOM 743 N N . ARG A 1 91 ? 5.32 -36.812 -5.605 1 95.12 91 ARG A N 1
ATOM 744 C CA . ARG A 1 91 ? 6.219 -36.125 -4.676 1 95.12 91 ARG A CA 1
ATOM 745 C C . ARG A 1 91 ? 6.668 -34.781 -5.227 1 95.12 91 ARG A C 1
ATOM 747 O O . ARG A 1 91 ? 6.703 -33.781 -4.5 1 95.12 91 ARG A O 1
ATOM 754 N N . ASP A 1 92 ? 7.008 -34.75 -6.504 1 94.12 92 ASP A N 1
ATOM 755 C CA . ASP A 1 92 ? 7.469 -33.531 -7.141 1 94.12 92 ASP A CA 1
ATOM 756 C C . ASP A 1 92 ? 6.379 -32.469 -7.121 1 94.12 92 ASP A C 1
ATOM 758 O O . ASP A 1 92 ? 6.641 -31.312 -6.762 1 94.12 92 ASP A O 1
ATOM 762 N N . TYR A 1 93 ? 5.211 -32.844 -7.453 1 96.44 93 TYR A N 1
ATOM 763 C CA . TYR A 1 93 ? 4.121 -31.891 -7.516 1 96.44 93 TYR A CA 1
ATOM 764 C C . TYR A 1 93 ? 3.734 -31.406 -6.121 1 96.44 93 TYR A C 1
ATOM 766 O O . TYR A 1 93 ? 3.369 -30.25 -5.934 1 96.44 93 TYR A O 1
ATOM 774 N N . ILE A 1 94 ? 3.805 -32.281 -5.207 1 96.25 94 ILE A N 1
ATOM 775 C CA . ILE A 1 94 ? 3.531 -31.859 -3.834 1 96.25 94 ILE A CA 1
ATOM 776 C C . ILE A 1 94 ? 4.566 -30.828 -3.391 1 96.25 94 ILE A C 1
ATOM 778 O O . ILE A 1 94 ? 4.219 -29.828 -2.758 1 96.25 94 ILE A O 1
ATOM 782 N N . SER A 1 95 ? 5.758 -31.141 -3.762 1 96.88 95 SER A N 1
ATOM 783 C CA . SER A 1 95 ? 6.824 -30.203 -3.426 1 96.88 95 SER A CA 1
ATOM 784 C C . SER A 1 95 ? 6.59 -28.828 -4.074 1 96.88 95 SER A C 1
ATOM 786 O O . SER A 1 95 ? 6.738 -27.797 -3.422 1 96.88 95 SER A O 1
ATOM 788 N N . ILE A 1 96 ? 6.262 -28.828 -5.312 1 96.75 96 ILE A N 1
ATOM 789 C CA . ILE A 1 96 ? 5.984 -27.594 -6.043 1 96.75 96 ILE A CA 1
ATOM 790 C C . ILE A 1 96 ? 4.801 -26.875 -5.406 1 96.75 96 ILE A C 1
ATOM 792 O O . ILE A 1 96 ? 4.836 -25.656 -5.227 1 96.75 96 ILE A O 1
ATOM 796 N N . ARG A 1 97 ? 3.797 -27.625 -5.125 1 97.19 97 ARG A N 1
ATOM 797 C CA . ARG A 1 97 ? 2.609 -27.062 -4.484 1 97.19 97 ARG A CA 1
ATOM 798 C C . ARG A 1 97 ? 2.975 -26.328 -3.193 1 97.19 97 ARG A C 1
ATOM 800 O O . ARG A 1 97 ? 2.541 -25.203 -2.971 1 97.19 97 ARG A O 1
ATOM 807 N N . ASN A 1 98 ? 3.748 -26.984 -2.416 1 97.5 98 ASN A N 1
ATOM 808 C CA . ASN A 1 98 ? 4.16 -26.391 -1.148 1 97.5 98 ASN A CA 1
ATOM 809 C C . ASN A 1 98 ? 4.969 -25.109 -1.361 1 97.5 98 ASN A C 1
ATOM 811 O O . ASN A 1 98 ? 4.816 -24.141 -0.612 1 97.5 98 ASN A O 1
ATOM 815 N N . GLY A 1 99 ? 5.812 -25.156 -2.322 1 97.94 99 GLY A N 1
ATOM 816 C CA . GLY A 1 99 ? 6.559 -23.953 -2.654 1 97.94 99 GLY A CA 1
ATOM 817 C C . GLY A 1 99 ? 5.668 -22.797 -3.059 1 97.94 99 GLY A C 1
ATOM 818 O O . GLY A 1 99 ? 5.883 -21.656 -2.625 1 97.94 99 GLY A O 1
ATOM 819 N N . ILE A 1 100 ? 4.707 -23.062 -3.807 1 97.88 100 ILE A N 1
ATOM 820 C CA . ILE A 1 100 ? 3.781 -22.031 -4.273 1 97.88 100 ILE A CA 1
ATOM 821 C C . ILE A 1 100 ? 2.982 -21.484 -3.092 1 97.88 100 ILE A C 1
ATOM 823 O O . ILE A 1 100 ? 2.771 -20.281 -2.982 1 97.88 100 ILE A O 1
ATOM 827 N N . GLU A 1 101 ? 2.576 -22.328 -2.254 1 97.38 101 GLU A N 1
ATOM 828 C CA . GLU A 1 101 ? 1.819 -21.906 -1.082 1 97.38 101 GLU A CA 1
ATOM 829 C C . GLU A 1 101 ? 2.641 -20.953 -0.209 1 97.38 101 GLU A C 1
ATOM 831 O O . GLU A 1 101 ? 2.113 -19.969 0.314 1 97.38 101 GLU A O 1
ATOM 836 N N . ARG A 1 102 ? 3.816 -21.266 -0.069 1 98 102 ARG A N 1
ATOM 837 C CA . ARG A 1 102 ? 4.699 -20.406 0.71 1 98 102 ARG A CA 1
ATOM 838 C C . ARG A 1 102 ? 4.852 -19.031 0.051 1 98 102 ARG A C 1
ATOM 840 O O . ARG A 1 102 ? 4.836 -18 0.73 1 98 102 ARG A O 1
ATOM 847 N N . GLU A 1 103 ? 4.984 -19.125 -1.262 1 98.12 103 GLU A N 1
ATOM 848 C CA . GLU A 1 103 ? 5.117 -17.859 -1.997 1 98.12 103 GLU A CA 1
ATOM 849 C C . GLU A 1 103 ? 3.863 -17.016 -1.861 1 98.12 103 GLU A C 1
ATOM 851 O O . GLU A 1 103 ? 3.953 -15.789 -1.683 1 98.12 103 GLU A O 1
ATOM 856 N N . ILE A 1 104 ? 2.799 -17.609 -1.899 1 97.88 104 ILE A N 1
ATOM 857 C CA . ILE A 1 104 ? 1.536 -16.891 -1.756 1 97.88 104 ILE A CA 1
ATOM 858 C C . ILE A 1 104 ? 1.463 -16.25 -0.373 1 97.88 104 ILE A C 1
ATOM 860 O O . ILE A 1 104 ? 1.078 -15.078 -0.243 1 97.88 104 ILE A O 1
ATOM 864 N N . SER A 1 105 ? 1.854 -16.969 0.577 1 98.06 105 SER A N 1
ATOM 865 C CA . SER A 1 105 ? 1.854 -16.453 1.939 1 98.06 105 SER A CA 1
ATOM 866 C C . SER A 1 105 ? 2.781 -15.242 2.07 1 98.06 105 SER A C 1
ATOM 868 O O . SER A 1 105 ? 2.434 -14.25 2.719 1 98.06 105 SER A O 1
ATOM 870 N N . ASN A 1 106 ? 3.891 -15.359 1.444 1 97.12 106 ASN A N 1
ATOM 871 C CA . ASN A 1 106 ? 4.844 -14.258 1.451 1 97.12 106 ASN A CA 1
ATOM 872 C C . ASN A 1 106 ? 4.262 -13.008 0.804 1 97.12 106 ASN A C 1
ATOM 874 O O . ASN A 1 106 ? 4.422 -11.898 1.323 1 97.12 106 ASN A O 1
ATOM 878 N N . ILE A 1 107 ? 3.645 -13.234 -0.249 1 97.5 107 ILE A N 1
ATOM 879 C CA . ILE A 1 107 ? 3.039 -12.125 -0.979 1 97.5 107 ILE A CA 1
ATOM 880 C C . ILE A 1 107 ? 1.957 -11.469 -0.123 1 97.5 107 ILE A C 1
ATOM 882 O O . ILE A 1 107 ? 1.878 -10.242 -0.039 1 97.5 107 ILE A O 1
ATOM 886 N N . GLU A 1 108 ? 1.152 -12.242 0.504 1 96.88 108 GLU A N 1
ATOM 887 C CA . GLU A 1 108 ? 0.092 -11.727 1.362 1 96.88 108 GLU A CA 1
ATOM 888 C C . GLU A 1 108 ? 0.667 -10.922 2.525 1 96.88 108 GLU A C 1
ATOM 890 O O . GLU A 1 108 ? 0.1 -9.898 2.922 1 96.88 108 GLU A O 1
ATOM 895 N N . GLY A 1 109 ? 1.737 -11.398 3.066 1 96.75 109 GLY A N 1
ATOM 896 C CA . GLY A 1 109 ? 2.432 -10.641 4.094 1 96.75 109 GLY A CA 1
ATOM 897 C C . GLY A 1 109 ? 2.889 -9.273 3.619 1 96.75 109 GLY A C 1
ATOM 898 O O . GLY A 1 109 ? 2.686 -8.273 4.309 1 96.75 109 GLY A O 1
ATOM 899 N N . LYS A 1 110 ? 3.441 -9.266 2.408 1 96.5 110 LYS A N 1
ATOM 900 C CA . LYS A 1 110 ? 3.914 -8.016 1.827 1 96.5 110 LYS A CA 1
ATOM 901 C C . LYS A 1 110 ? 2.756 -7.055 1.576 1 96.5 110 LYS A C 1
ATOM 903 O O . LYS A 1 110 ? 2.867 -5.855 1.842 1 96.5 110 LYS A O 1
ATOM 908 N N . ILE A 1 111 ? 1.647 -7.539 1.089 1 94.56 111 ILE A N 1
ATOM 909 C CA . ILE A 1 111 ? 0.47 -6.719 0.831 1 94.56 111 ILE A CA 1
ATOM 910 C C . ILE A 1 111 ? -0.047 -6.133 2.143 1 94.56 111 ILE A C 1
ATOM 912 O O . ILE A 1 111 ? -0.418 -4.957 2.201 1 94.56 111 ILE A O 1
ATOM 916 N N . GLY A 1 112 ? -0.09 -6.938 3.123 1 93.12 112 GLY A N 1
ATOM 917 C CA . GLY A 1 112 ? -0.504 -6.457 4.43 1 93.12 112 GLY A CA 1
ATOM 918 C C . GLY A 1 112 ? 0.361 -5.324 4.953 1 93.12 112 GLY A C 1
ATOM 919 O O . GLY A 1 112 ? -0.152 -4.336 5.48 1 93.12 112 GLY A O 1
ATOM 920 N N . GLU A 1 113 ? 1.628 -5.469 4.816 1 93.62 113 GLU A N 1
ATOM 921 C CA . GLU A 1 113 ? 2.566 -4.434 5.234 1 93.62 113 GLU A CA 1
ATOM 922 C C . GLU A 1 113 ? 2.32 -3.127 4.484 1 93.62 113 GLU A C 1
ATOM 924 O O . GLU A 1 113 ? 2.322 -2.051 5.082 1 93.62 113 GLU A O 1
ATOM 929 N N . MET A 1 114 ? 2.133 -3.211 3.223 1 92.31 114 MET A N 1
ATOM 930 C CA . MET A 1 114 ? 1.882 -2.033 2.39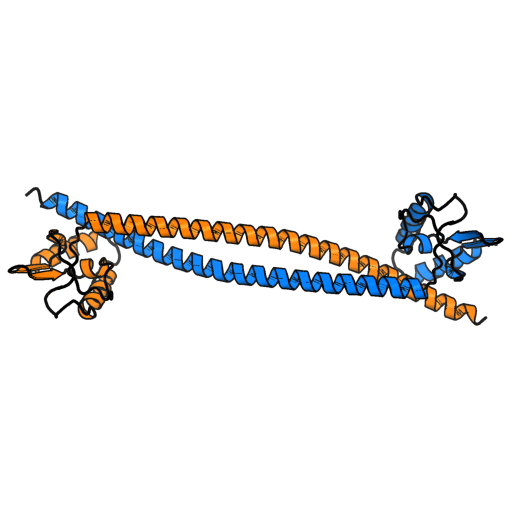6 1 92.31 114 MET A CA 1
ATOM 931 C C . MET A 1 114 ? 0.581 -1.351 2.807 1 92.31 114 MET A C 1
ATOM 933 O O . MET A 1 114 ? 0.516 -0.122 2.879 1 92.31 114 MET A O 1
ATOM 937 N N . LEU A 1 115 ? -0.415 -2.166 3.061 1 90.31 115 LEU A N 1
ATOM 938 C CA . LEU A 1 115 ? -1.702 -1.617 3.473 1 90.31 115 LEU A CA 1
ATOM 939 C C . LEU A 1 115 ? -1.579 -0.89 4.809 1 90.31 115 LEU A C 1
ATOM 941 O O . LEU A 1 115 ? -2.162 0.181 4.992 1 90.31 115 LEU A O 1
ATOM 945 N N . TYR A 1 116 ? -0.837 -1.493 5.75 1 94.19 116 TYR A N 1
ATOM 946 C CA . TYR A 1 116 ? -0.601 -0.855 7.043 1 94.19 116 TYR A CA 1
ATOM 947 C C . TYR A 1 116 ? 0.097 0.488 6.867 1 94.19 116 TYR A C 1
ATOM 949 O O . TYR A 1 116 ? -0.337 1.498 7.426 1 94.19 116 TYR A O 1
ATOM 957 N N . SER A 1 117 ? 1.191 0.481 6.105 1 93.44 117 SER A N 1
ATOM 958 C CA . SER A 1 117 ? 1.936 1.707 5.832 1 93.44 117 SER A CA 1
ATOM 959 C C . SER A 1 117 ? 1.043 2.766 5.195 1 93.44 117 SER A C 1
ATOM 961 O O . SER A 1 117 ? 1.11 3.941 5.555 1 93.44 117 SER A O 1
ATOM 963 N N . SER A 1 118 ? 0.208 2.318 4.219 1 93.38 118 SER A N 1
ATOM 964 C CA . SER A 1 118 ? -0.699 3.244 3.545 1 93.38 118 SER A CA 1
ATOM 965 C C . SER A 1 118 ? -1.671 3.881 4.531 1 93.38 118 SER A C 1
ATOM 967 O O . SER A 1 118 ? -1.948 5.078 4.453 1 93.38 118 SER A O 1
ATOM 969 N N . LEU A 1 119 ? -2.203 3.135 5.445 1 93.31 119 LEU A N 1
ATOM 970 C CA . LEU A 1 119 ? -3.141 3.643 6.441 1 93.31 119 LEU A CA 1
ATOM 971 C C . LEU A 1 119 ? -2.477 4.691 7.324 1 93.31 119 LEU A C 1
ATOM 973 O O . LEU A 1 119 ? -3.082 5.723 7.637 1 93.31 119 LEU A O 1
ATOM 977 N N . VAL A 1 120 ? -1.23 4.41 7.699 1 97.12 120 VAL A N 1
ATOM 978 C CA . VAL A 1 120 ? -0.468 5.348 8.516 1 97.12 120 VAL A CA 1
ATOM 979 C C . VAL A 1 120 ? -0.258 6.652 7.742 1 97.12 120 VAL A C 1
ATOM 981 O O . VAL A 1 120 ? -0.466 7.738 8.281 1 97.12 120 VAL A O 1
ATOM 984 N N . LEU A 1 121 ? 0.113 6.594 6.504 1 97.31 121 LEU A N 1
ATOM 985 C CA . LEU A 1 121 ? 0.339 7.77 5.672 1 97.31 121 LEU A CA 1
ATOM 986 C C . LEU A 1 121 ? -0.954 8.555 5.48 1 97.31 121 LEU A C 1
ATOM 988 O O . LEU A 1 121 ? -0.935 9.789 5.434 1 97.31 121 LEU A O 1
ATOM 992 N N . LYS A 1 122 ? -2.018 7.859 5.352 1 95.94 122 LYS A N 1
ATOM 993 C CA . LYS A 1 122 ? -3.309 8.523 5.211 1 95.94 122 LYS A CA 1
ATOM 994 C C . LYS A 1 122 ? -3.656 9.328 6.461 1 95.94 122 LYS A C 1
ATOM 996 O O . LYS A 1 122 ? -4.199 10.43 6.371 1 95.94 122 LYS A O 1
ATOM 1001 N N . ARG A 1 123 ? -3.418 8.711 7.551 1 97.5 123 ARG A N 1
ATOM 1002 C CA . ARG A 1 123 ? -3.639 9.422 8.805 1 97.5 123 ARG A CA 1
ATOM 1003 C C . ARG A 1 123 ? -2.764 10.672 8.883 1 97.5 123 ARG A C 1
ATOM 1005 O O . ARG A 1 123 ? -3.229 11.742 9.289 1 97.5 123 ARG A O 1
ATOM 1012 N N . ARG A 1 124 ? -1.54 10.477 8.508 1 98.06 124 ARG A N 1
ATOM 1013 C CA . ARG A 1 124 ? -0.616 11.609 8.477 1 98.06 124 ARG A CA 1
ATOM 1014 C C . ARG A 1 124 ? -1.103 12.688 7.52 1 98.06 124 ARG A C 1
ATOM 1016 O O . ARG A 1 124 ? -1.07 13.875 7.848 1 98.06 124 ARG A O 1
ATOM 1023 N N . ARG A 1 125 ? -1.521 12.305 6.371 1 97.19 125 ARG A N 1
ATOM 1024 C CA . ARG A 1 125 ? -2.076 13.234 5.391 1 97.19 125 ARG A CA 1
ATOM 1025 C C . ARG A 1 125 ? -3.24 14.016 5.984 1 97.19 125 ARG A C 1
ATOM 1027 O O . ARG A 1 125 ? -3.318 15.242 5.816 1 97.19 125 ARG A O 1
ATOM 1034 N N . GLN A 1 126 ? -4.121 13.273 6.652 1 97.88 126 GLN A N 1
ATOM 1035 C CA . GLN A 1 126 ? -5.285 13.922 7.25 1 97.88 126 GLN A CA 1
ATOM 1036 C C . GLN A 1 126 ? -4.867 14.945 8.305 1 97.88 126 GLN A C 1
ATOM 1038 O O . GLN A 1 126 ? -5.445 16.031 8.391 1 97.88 126 GLN A O 1
ATOM 1043 N N . GLU A 1 127 ? -3.916 14.57 9.07 1 97.75 127 GLU A N 1
ATOM 1044 C CA . GLU A 1 127 ? -3.377 15.484 10.062 1 97.75 127 GLU A CA 1
ATOM 1045 C C . GLU A 1 127 ? -2.816 16.75 9.414 1 97.75 127 GLU A C 1
ATOM 1047 O O . GLU A 1 127 ? -3.059 17.859 9.883 1 97.75 127 GLU A O 1
ATOM 1052 N N . LEU A 1 128 ? -2.088 16.578 8.406 1 97.5 128 LEU A N 1
ATOM 1053 C CA . LEU A 1 128 ? -1.491 17.703 7.703 1 97.5 128 LEU A CA 1
ATOM 1054 C C . LEU A 1 128 ? -2.564 18.562 7.043 1 97.5 128 LEU A C 1
ATOM 1056 O O . LEU A 1 128 ? -2.457 19.797 7.023 1 97.5 128 LEU A O 1
ATOM 1060 N N . LEU A 1 129 ? -3.574 17.922 6.52 1 97.44 129 LEU A N 1
ATOM 1061 C CA . LEU A 1 129 ? -4.684 18.656 5.93 1 97.44 129 LEU A CA 1
ATOM 1062 C C . LEU A 1 129 ? -5.383 19.516 6.977 1 97.44 129 LEU A C 1
ATOM 1064 O O . LEU A 1 129 ? -5.727 20.672 6.711 1 97.44 129 LEU A O 1
ATOM 1068 N N . THR A 1 130 ? -5.605 18.984 8.156 1 97.44 130 THR A N 1
ATOM 1069 C CA . THR A 1 130 ? -6.207 19.75 9.25 1 97.44 130 THR A CA 1
ATOM 1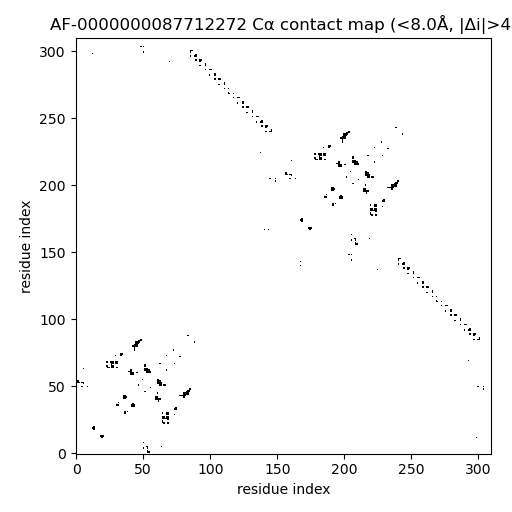070 C C . THR A 1 130 ? -5.324 20.922 9.641 1 97.44 130 THR A C 1
ATOM 1072 O O . THR A 1 130 ? -5.82 22.031 9.859 1 97.44 130 THR A O 1
ATOM 1075 N N . MET A 1 131 ? -4.031 20.703 9.664 1 96.88 131 MET A N 1
ATOM 1076 C CA . MET A 1 131 ? -3.078 21.766 9.969 1 96.88 131 MET A CA 1
ATOM 1077 C C . MET A 1 131 ? -3.109 22.844 8.883 1 96.88 131 MET A C 1
ATOM 1079 O O . MET A 1 131 ? -3.043 24.031 9.188 1 96.88 131 MET A O 1
ATOM 1083 N N . LEU A 1 132 ? -3.168 22.422 7.695 1 96.81 132 LEU A N 1
ATOM 1084 C CA . LEU A 1 132 ? -3.244 23.328 6.566 1 96.81 132 LEU A CA 1
ATOM 1085 C C . LEU A 1 132 ? -4.477 24.234 6.668 1 96.81 132 LEU A C 1
ATOM 1087 O O . LEU A 1 132 ? -4.391 25.438 6.457 1 96.81 132 LEU A O 1
ATOM 1091 N N . ASP A 1 133 ? -5.555 23.578 7.055 1 96.56 133 ASP A N 1
ATOM 1092 C CA . ASP A 1 133 ? -6.785 24.344 7.238 1 96.56 133 ASP A CA 1
ATOM 1093 C C . ASP A 1 133 ? -6.613 25.422 8.312 1 96.56 133 ASP A C 1
ATOM 1095 O O . ASP A 1 133 ? -7.047 26.562 8.125 1 96.56 133 ASP A O 1
ATOM 1099 N N . GLU A 1 134 ? -6.031 25.109 9.344 1 94 134 GLU A N 1
ATOM 1100 C CA . GLU A 1 134 ? -5.77 26.047 10.43 1 94 134 GLU A CA 1
ATOM 1101 C C . GLU A 1 134 ? -4.855 27.172 9.977 1 94 134 GLU A C 1
ATOM 1103 O O . GLU A 1 134 ? -5.102 28.344 10.289 1 94 134 GLU A O 1
ATOM 1108 N N . ILE A 1 135 ? -3.895 26.797 9.273 1 96.12 135 ILE A N 1
ATOM 1109 C CA . ILE A 1 135 ? -2.936 27.797 8.805 1 96.12 135 ILE A CA 1
ATOM 1110 C C . ILE A 1 135 ? -3.611 28.734 7.805 1 96.12 135 ILE A C 1
ATOM 1112 O O . ILE A 1 135 ? -3.416 29.953 7.852 1 96.12 135 ILE A O 1
ATOM 1116 N N . ASP A 1 136 ? -4.355 28.156 6.945 1 96.19 136 ASP A N 1
ATOM 1117 C CA . ASP A 1 136 ? -5.102 28.969 5.992 1 96.19 136 ASP A CA 1
ATOM 1118 C C . ASP A 1 136 ? -6.031 29.953 6.711 1 96.19 136 ASP A C 1
ATOM 1120 O O . ASP A 1 136 ? -6.176 31.094 6.293 1 96.19 136 ASP A O 1
ATOM 1124 N N . PHE A 1 137 ? -6.605 29.438 7.719 1 94.5 137 PHE A N 1
ATOM 1125 C CA . PHE A 1 137 ? -7.473 30.297 8.523 1 94.5 137 PHE A CA 1
ATOM 1126 C C . PHE A 1 137 ? -6.68 31.438 9.148 1 94.5 137 PHE A C 1
ATOM 1128 O O . PHE A 1 137 ? -7.105 32.594 9.094 1 94.5 137 PHE A O 1
ATOM 1135 N N . LYS A 1 138 ? -5.539 31.203 9.695 1 95 138 LYS A N 1
ATOM 1136 C CA . LYS A 1 138 ? -4.668 32.219 10.281 1 95 138 LYS A CA 1
ATOM 1137 C C . LYS A 1 138 ? -4.219 33.219 9.219 1 95 138 LYS A C 1
ATOM 1139 O O . LYS A 1 138 ? -4.223 34.438 9.461 1 95 138 LYS A O 1
ATOM 1144 N N . ILE A 1 139 ? -3.947 32.719 8.047 1 95 139 ILE A N 1
ATOM 1145 C CA . ILE A 1 139 ? -3.557 33.594 6.941 1 95 139 ILE A CA 1
ATOM 1146 C C . ILE A 1 139 ? -4.699 34.531 6.602 1 95 139 ILE A C 1
ATOM 1148 O O . ILE A 1 139 ? -4.48 35.719 6.402 1 95 139 ILE A O 1
ATOM 1152 N N . ASN A 1 140 ? -5.879 34 6.574 1 95.12 140 ASN A N 1
ATOM 1153 C CA . ASN A 1 140 ? -7.043 34.812 6.281 1 95.12 140 ASN A CA 1
ATOM 1154 C C . ASN A 1 140 ? -7.227 35.906 7.32 1 95.12 140 ASN A C 1
ATOM 1156 O O . ASN A 1 140 ? -7.492 37.062 6.973 1 95.12 140 ASN A O 1
ATOM 1160 N N . ILE A 1 141 ? -7.113 35.656 8.555 1 92.44 141 ILE A N 1
ATOM 1161 C CA . ILE A 1 141 ? -7.238 36.625 9.633 1 92.44 141 ILE A CA 1
ATOM 1162 C C . ILE A 1 141 ? -6.176 37.719 9.477 1 92.44 141 ILE A C 1
ATOM 1164 O O . ILE A 1 141 ? -6.473 38.906 9.586 1 92.44 141 ILE A O 1
ATOM 1168 N N . ILE A 1 142 ? -4.965 37.312 9.172 1 93.81 142 ILE A N 1
ATOM 1169 C CA . ILE A 1 142 ? -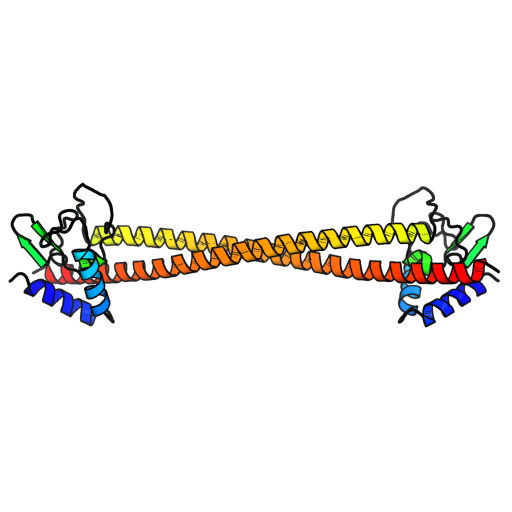3.857 38.25 9.023 1 93.81 142 ILE A CA 1
ATOM 1170 C C . ILE A 1 142 ? -4.137 39.219 7.863 1 93.81 142 ILE A C 1
ATOM 1172 O O . ILE A 1 142 ? -3.936 40.406 7.98 1 93.81 142 ILE A O 1
ATOM 1176 N N . LYS A 1 143 ? -4.617 38.656 6.793 1 94.69 143 LYS A N 1
ATOM 1177 C CA . LYS A 1 143 ? -4.949 39.5 5.633 1 94.69 143 LYS A CA 1
ATOM 1178 C C . LYS A 1 143 ? -6.027 40.5 5.977 1 94.69 143 LYS A C 1
ATOM 1180 O O . LYS A 1 143 ? -5.953 41.656 5.551 1 94.69 143 LYS A O 1
ATOM 1185 N N . LEU A 1 144 ? -7.008 40.062 6.715 1 91.19 144 LEU A N 1
ATOM 1186 C CA . LEU A 1 144 ? -8.086 40.969 7.121 1 91.19 144 LEU A CA 1
ATOM 1187 C C . LEU A 1 144 ? -7.551 42.094 8.008 1 91.19 144 LEU A C 1
ATOM 1189 O O . LEU A 1 144 ? -7.93 43.25 7.84 1 91.19 144 LEU A O 1
ATOM 1193 N N . LEU A 1 145 ? -6.629 41.75 8.883 1 90.31 145 LEU A N 1
ATOM 1194 C CA . LEU A 1 145 ? -6.043 42.75 9.781 1 90.31 145 LEU A CA 1
ATOM 1195 C C . LEU A 1 145 ? -5.172 43.75 9.008 1 90.31 145 LEU A C 1
ATOM 1197 O O . LEU A 1 145 ? -5.203 44.938 9.273 1 90.31 145 LEU A O 1
ATOM 1201 N N . ILE A 1 146 ? -4.488 43.188 8.047 1 90.62 146 ILE A N 1
ATOM 1202 C CA . ILE A 1 146 ? -3.648 44.031 7.223 1 90.62 146 ILE A CA 1
ATOM 1203 C C . ILE A 1 146 ? -4.52 45.031 6.445 1 90.62 146 ILE A C 1
ATOM 1205 O O . ILE A 1 146 ? -4.223 46.219 6.395 1 90.62 146 ILE A O 1
ATOM 1209 N N . ARG A 1 147 ? -5.508 44.531 5.887 1 90.75 147 ARG A N 1
ATOM 1210 C CA . ARG A 1 147 ? -6.426 45.375 5.129 1 90.75 147 ARG A CA 1
ATOM 1211 C C . ARG A 1 147 ? -7.027 46.469 6.016 1 90.75 147 ARG A C 1
ATOM 1213 O O . ARG A 1 147 ? -7.09 47.625 5.621 1 90.75 147 ARG A O 1
ATOM 1220 N N . TYR A 1 148 ? -7.469 46.062 7.152 1 87.44 148 TYR A N 1
ATOM 1221 C CA . TYR A 1 148 ? -8.055 47.031 8.086 1 87.44 148 TYR A CA 1
ATOM 1222 C C . TYR A 1 148 ? -7.043 48.094 8.484 1 87.44 148 TYR A C 1
ATOM 1224 O O . TYR A 1 148 ? -7.371 49.281 8.539 1 87.44 148 TYR A O 1
ATOM 1232 N N . GLN A 1 149 ? -5.871 47.688 8.789 1 86.5 149 GLN A N 1
ATOM 1233 C CA . GLN A 1 149 ? -4.816 48.625 9.195 1 86.5 149 GLN A CA 1
ATOM 1234 C C . GLN A 1 149 ? -4.477 49.594 8.07 1 86.5 149 GLN A C 1
ATOM 1236 O O . GLN A 1 149 ? -4.289 50.781 8.305 1 86.5 149 GLN A O 1
ATOM 1241 N N . GLU A 1 150 ? -4.387 49.062 6.879 1 84.69 150 GLU A N 1
ATOM 1242 C CA . GLU A 1 150 ? -4.086 49.906 5.723 1 84.69 150 GLU A CA 1
ATOM 1243 C C . GLU A 1 150 ? -5.195 50.938 5.48 1 84.69 150 GLU A C 1
ATOM 1245 O O . GLU A 1 150 ? -4.926 52.062 5.094 1 84.69 150 GLU A O 1
ATOM 1250 N N . GLU A 1 151 ? -6.395 50.562 5.711 1 82.38 151 GLU A N 1
ATOM 1251 C CA . GLU A 1 151 ? -7.535 51.438 5.516 1 82.38 151 GLU A CA 1
ATOM 1252 C C . GLU A 1 151 ? -7.578 52.531 6.582 1 82.38 151 GLU A C 1
ATOM 1254 O O . GLU A 1 151 ? -8.148 53.594 6.363 1 82.38 151 GLU A O 1
ATOM 1259 N N . HIS A 1 152 ? -7.031 52.312 7.723 1 76.62 152 HIS A N 1
ATOM 1260 C CA . HIS A 1 152 ? -7.156 53.25 8.82 1 76.62 152 HIS A CA 1
ATOM 1261 C C . HIS A 1 152 ? -5.82 53.938 9.117 1 76.62 152 HIS A C 1
ATOM 1263 O O . HIS A 1 152 ? -5.766 54.906 9.891 1 76.62 152 HIS A O 1
ATOM 1269 N N . ASP A 1 153 ? -4.664 53.406 8.82 1 69.56 153 ASP A N 1
ATOM 1270 C CA . ASP A 1 153 ? -3.402 54.125 8.969 1 69.56 153 ASP A CA 1
ATOM 1271 C C . ASP A 1 153 ? -3.369 55.375 8.078 1 69.56 153 ASP A C 1
ATOM 1273 O O . ASP A 1 153 ? -2.715 56.375 8.406 1 69.56 153 ASP A O 1
ATOM 1277 N N . ASP A 1 154 ? -3.865 55.469 6.93 1 51.44 154 ASP A N 1
ATOM 1278 C CA . ASP A 1 154 ? -3.871 56.688 6.137 1 51.44 154 ASP A CA 1
ATOM 1279 C C . ASP A 1 154 ? -4.73 57.75 6.797 1 51.44 154 ASP A C 1
ATOM 1281 O O . ASP A 1 154 ? -4.863 58.875 6.27 1 51.44 154 ASP A O 1
ATOM 1285 N N . ILE A 1 155 ? -5.25 57.656 7.941 1 42.12 155 ILE A N 1
ATOM 1286 C CA . ILE A 1 155 ? -5.824 58.812 8.578 1 42.12 155 ILE A CA 1
ATOM 1287 C C . ILE A 1 155 ? -4.832 59.406 9.578 1 42.12 155 ILE A C 1
ATOM 1289 O O . ILE A 1 155 ? -4.211 58.656 10.344 1 42.12 155 ILE A O 1
ATOM 1293 N N . MET B 1 1 ? -9.461 53.969 27.609 1 40.34 1 MET B N 1
ATOM 1294 C CA . MET B 1 1 ? -9.297 54.188 26.172 1 40.34 1 MET B CA 1
ATOM 1295 C C . MET B 1 1 ? -8.953 52.875 25.469 1 40.34 1 MET B C 1
ATOM 1297 O O . MET B 1 1 ? -9.086 52.75 24.25 1 40.34 1 MET B O 1
ATOM 1301 N N . ASP B 1 2 ? -8.141 51.844 26.234 1 51.34 2 ASP B N 1
ATOM 1302 C CA . ASP B 1 2 ? -7.457 50.594 25.938 1 51.34 2 ASP B CA 1
ATOM 1303 C C . ASP B 1 2 ? -8.43 49.562 25.359 1 51.34 2 ASP B C 1
ATOM 1305 O O . ASP B 1 2 ? -8.102 48.844 24.406 1 51.34 2 ASP B O 1
ATOM 1309 N N . ASP B 1 3 ? -9.617 49.656 25.719 1 65.69 3 ASP B N 1
ATOM 1310 C CA . ASP B 1 3 ? -10.758 48.75 25.547 1 65.69 3 ASP B CA 1
ATOM 1311 C C . ASP B 1 3 ? -11.492 49.062 24.234 1 65.69 3 ASP B C 1
ATOM 1313 O O . ASP B 1 3 ? -12.062 48.156 23.625 1 65.69 3 ASP B O 1
ATOM 1317 N N . PHE B 1 4 ? -11.125 50.281 23.703 1 74.12 4 PHE B N 1
ATOM 1318 C CA . PHE B 1 4 ? -11.93 50.656 22.562 1 74.12 4 PHE B CA 1
ATOM 1319 C C . PHE B 1 4 ? -11.391 50.031 21.281 1 74.12 4 PHE B C 1
ATOM 1321 O O . PHE B 1 4 ? -12.156 49.594 20.422 1 74.12 4 PHE B O 1
ATOM 1328 N N . ARG B 1 5 ? -10.023 50 21.141 1 75.31 5 ARG B N 1
ATOM 1329 C CA . ARG B 1 5 ? -9.406 49.438 19.938 1 75.31 5 ARG B CA 1
ATOM 1330 C C . ARG B 1 5 ? -9.727 47.969 19.828 1 75.31 5 ARG B C 1
ATOM 1332 O O . ARG B 1 5 ? -10.031 47.469 18.734 1 75.31 5 ARG B O 1
ATOM 1339 N N . SER B 1 6 ? -9.688 47.375 20.922 1 80.06 6 SER B N 1
ATOM 1340 C CA . SER B 1 6 ? -9.992 45.938 20.969 1 80.06 6 SER B CA 1
ATOM 1341 C C . SER B 1 6 ? -11.43 45.688 20.531 1 80.06 6 SER B C 1
ATOM 1343 O O . SER B 1 6 ? -11.688 44.719 19.781 1 80.06 6 SER B O 1
ATOM 1345 N N . LEU B 1 7 ? -12.203 46.531 20.938 1 81.81 7 LEU B N 1
ATOM 1346 C CA . LEU B 1 7 ? -13.617 46.406 20.594 1 81.81 7 LEU B CA 1
ATOM 1347 C C . LEU B 1 7 ? -13.844 46.594 19.109 1 81.81 7 LEU B C 1
ATOM 1349 O O . LEU B 1 7 ? -14.648 45.906 18.484 1 81.81 7 LEU B O 1
ATOM 1353 N N . ILE B 1 8 ? -13.188 47.5 18.516 1 83.69 8 ILE B N 1
ATOM 1354 C CA . ILE B 1 8 ? -13.344 47.812 17.109 1 83.69 8 ILE B CA 1
ATOM 1355 C C . ILE B 1 8 ? -12.867 46.625 16.266 1 83.69 8 ILE B C 1
ATOM 1357 O O . ILE B 1 8 ? -13.531 46.25 15.305 1 83.69 8 ILE B O 1
ATOM 1361 N N . ILE B 1 9 ? -11.773 46.188 16.672 1 83.88 9 ILE B N 1
ATOM 1362 C CA . ILE B 1 9 ? -11.203 45.062 15.93 1 83.88 9 ILE B CA 1
ATOM 1363 C C . ILE B 1 9 ? -12.133 43.844 16.047 1 83.88 9 ILE B C 1
ATOM 1365 O O . ILE B 1 9 ? -12.359 43.125 15.055 1 83.88 9 ILE B O 1
ATOM 1369 N N . ASP B 1 10 ? -12.609 43.594 17.203 1 87.81 10 ASP B N 1
ATOM 1370 C CA . ASP B 1 10 ? -13.523 42.469 17.422 1 87.81 10 ASP B CA 1
ATOM 1371 C C . ASP B 1 10 ? -14.766 42.594 16.547 1 87.81 10 ASP B C 1
ATOM 1373 O O . ASP B 1 10 ? -15.25 41.594 15.984 1 87.81 10 ASP B O 1
ATOM 1377 N N . ILE B 1 11 ? -15.266 43.781 16.5 1 86.56 11 ILE B N 1
ATOM 1378 C CA . ILE B 1 11 ? -16.453 44.031 15.688 1 86.56 11 ILE B CA 1
ATOM 1379 C C . ILE B 1 11 ? -16.125 43.781 14.219 1 86.56 11 ILE B C 1
ATOM 1381 O O . ILE B 1 11 ? -16.891 43.125 13.516 1 86.56 11 ILE B O 1
ATOM 1385 N N . TYR B 1 12 ? -15.031 44.25 13.82 1 88.44 12 TYR B N 1
ATOM 1386 C CA . TYR B 1 12 ? -14.609 44.094 12.43 1 88.44 12 TYR B CA 1
ATOM 1387 C C . TYR B 1 12 ? -14.438 42.625 12.086 1 88.44 12 TYR B C 1
ATOM 1389 O O . TYR B 1 12 ? -14.977 42.156 11.086 1 88.44 12 TYR B O 1
ATOM 1397 N N . LEU B 1 13 ? -13.789 41.938 12.938 1 90.12 13 LEU B N 1
ATOM 1398 C CA . LEU B 1 13 ? -13.492 40.531 12.664 1 90.12 13 LEU B CA 1
ATOM 1399 C C . LEU B 1 13 ? -14.75 39.688 12.781 1 90.12 13 LEU B C 1
ATOM 1401 O O . LEU B 1 13 ? -14.914 38.719 12.047 1 90.12 13 LEU B O 1
ATOM 1405 N N . THR B 1 14 ? -15.602 40 13.711 1 90 14 THR B N 1
ATOM 1406 C CA . THR B 1 14 ? -16.859 39.281 13.867 1 90 14 THR B CA 1
ATOM 1407 C C . THR B 1 14 ? -17.688 39.344 12.586 1 90 14 THR B C 1
ATOM 1409 O O . THR B 1 14 ? -18.391 38.406 12.234 1 90 14 THR B O 1
ATOM 1412 N N . SER B 1 15 ? -17.594 40.406 11.875 1 91.31 15 SER B N 1
ATOM 1413 C CA . SER B 1 15 ? -18.375 40.625 10.656 1 91.31 15 SER B CA 1
ATOM 1414 C C . SER B 1 15 ? -17.766 39.844 9.492 1 91.31 15 SER B C 1
ATOM 1416 O O . SER B 1 15 ? -18.484 39.5 8.539 1 91.31 15 SER B O 1
ATOM 1418 N N . LYS B 1 16 ? -16.516 39.562 9.57 1 90.56 16 LYS B N 1
ATOM 1419 C CA . LYS B 1 16 ? -15.82 38.938 8.438 1 90.56 16 LYS B CA 1
ATOM 1420 C C . LYS B 1 16 ? -15.625 37.438 8.641 1 90.56 16 LYS B C 1
ATOM 1422 O O . LYS B 1 16 ? -15.531 36.688 7.676 1 90.56 16 LYS B O 1
ATOM 1427 N N . ILE B 1 17 ? -15.531 37.062 9.906 1 90.69 17 ILE B N 1
ATOM 1428 C CA . ILE B 1 17 ? -15.203 35.656 10.211 1 90.69 17 ILE B CA 1
ATOM 1429 C C . ILE B 1 17 ? -16.359 35.031 10.977 1 90.69 17 ILE B C 1
ATOM 1431 O O . ILE B 1 17 ? -16.719 35.469 12.07 1 90.69 17 ILE B O 1
ATOM 1435 N N . PRO B 1 18 ? -16.797 33.969 10.336 1 88.81 18 PRO B N 1
ATOM 1436 C CA . PRO B 1 18 ? -17.812 33.219 11.102 1 88.81 18 PRO B CA 1
ATOM 1437 C C . PRO B 1 18 ? -17.25 32.594 12.367 1 88.81 18 PRO B C 1
ATOM 1439 O O . PRO B 1 18 ? -16.109 32.125 12.367 1 88.81 18 PRO B O 1
ATOM 1442 N N . ASN B 1 19 ? -17.906 32.594 13.461 1 88.06 19 ASN B N 1
ATOM 1443 C CA . ASN B 1 19 ? -17.547 31.984 14.734 1 88.06 19 ASN B CA 1
ATOM 1444 C C . ASN B 1 19 ? -16.297 32.625 15.32 1 88.06 19 ASN B C 1
ATOM 1446 O O . ASN B 1 19 ? -15.422 31.938 15.852 1 88.06 19 ASN B O 1
ATOM 1450 N N . TYR B 1 20 ? -16.172 33.844 15.102 1 91.06 20 TYR B N 1
ATOM 1451 C CA . TYR B 1 20 ? -15.039 34.625 15.617 1 91.06 20 TYR B CA 1
ATOM 1452 C C . TYR B 1 20 ? -14.945 34.5 17.141 1 91.06 20 TYR B C 1
ATOM 1454 O O . TYR B 1 20 ? -13.852 34.562 17.703 1 91.06 20 TYR B O 1
ATOM 1462 N N . GLN B 1 21 ? -16.047 34.188 17.797 1 90.56 21 GLN B N 1
ATOM 1463 C CA . GLN B 1 21 ? -16.047 34.031 19.25 1 90.56 21 GLN B CA 1
ATOM 1464 C C . GLN B 1 21 ? -15.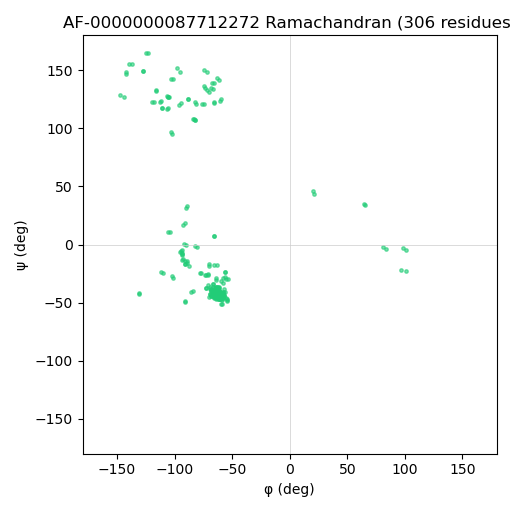133 32.906 19.688 1 90.56 21 GLN B C 1
ATOM 1466 O O . GLN B 1 21 ? -14.484 32.969 20.734 1 90.56 21 GLN B O 1
ATOM 1471 N N . LYS B 1 22 ? -15.141 31.891 18.891 1 92.56 22 LYS B N 1
ATOM 1472 C CA . LYS B 1 22 ? -14.266 30.766 19.203 1 92.56 22 LYS B CA 1
ATOM 1473 C C . LYS B 1 22 ? -12.797 31.172 19.141 1 92.56 22 LYS B C 1
ATOM 1475 O O . LYS B 1 22 ? -12 30.781 20 1 92.56 22 LYS B O 1
ATOM 1480 N N . ILE B 1 23 ? -12.445 31.891 18.219 1 91.19 23 ILE B N 1
ATOM 1481 C CA . ILE B 1 23 ? -11.078 32.375 18.031 1 91.19 23 ILE B CA 1
ATOM 1482 C C . ILE B 1 23 ? -10.656 33.25 19.203 1 91.19 23 ILE B C 1
ATOM 1484 O O . ILE B 1 23 ? -9.547 33.125 19.719 1 91.19 23 ILE B O 1
ATOM 1488 N N . LEU B 1 24 ? -11.602 34.125 19.594 1 90.56 24 LEU B N 1
ATOM 1489 C CA . LEU B 1 24 ? -11.336 35 20.719 1 90.56 24 LEU B CA 1
ATOM 1490 C C . LEU B 1 24 ? -11.125 34.219 22 1 90.56 24 LEU B C 1
ATOM 1492 O O . LEU B 1 24 ? -10.211 34.5 22.781 1 90.56 24 LEU B O 1
ATOM 1496 N N . ARG B 1 25 ? -11.922 33.188 22.094 1 92.88 25 ARG B N 1
ATOM 1497 C CA . ARG B 1 25 ? -11.797 32.344 23.281 1 92.88 25 ARG B CA 1
ATOM 1498 C C . ARG B 1 25 ? -10.469 31.578 23.281 1 92.88 25 ARG B C 1
ATOM 1500 O O . ARG B 1 25 ? -9.758 31.562 24.281 1 92.88 25 ARG B O 1
ATOM 1507 N N . ASP B 1 26 ? -10.148 31.062 22.172 1 92.12 26 ASP B N 1
ATOM 1508 C CA . ASP B 1 26 ? -8.906 30.312 22.047 1 92.12 26 ASP B CA 1
ATOM 1509 C C . ASP B 1 26 ? -7.691 31.203 22.266 1 92.12 26 ASP B C 1
ATOM 1511 O O . ASP B 1 26 ? -6.73 30.828 22.938 1 92.12 26 ASP B O 1
ATOM 1515 N N . GLY B 1 27 ? -7.766 32.438 21.703 1 91.62 27 GLY B N 1
ATOM 1516 C CA . GLY B 1 27 ? -6.699 33.406 21.891 1 91.62 27 GLY B CA 1
ATOM 1517 C C . GLY B 1 27 ? -6.52 33.812 23.328 1 91.62 27 GLY B C 1
ATOM 1518 O O . GLY B 1 27 ? -5.391 33.969 23.812 1 91.62 27 GLY B O 1
ATOM 1519 N N . THR B 1 28 ? -7.598 33.938 24.031 1 90.62 28 THR B N 1
ATOM 1520 C CA . THR B 1 28 ? -7.559 34.312 25.438 1 90.62 28 THR B CA 1
ATOM 1521 C C . THR B 1 28 ? -6.934 33.219 26.281 1 90.62 28 THR B C 1
ATOM 1523 O O . THR B 1 28 ? -6.117 33.469 27.172 1 90.62 28 THR B O 1
ATOM 1526 N N . ILE B 1 29 ? -7.328 32.062 25.969 1 91.94 29 ILE B N 1
ATOM 1527 C CA . ILE B 1 29 ? -6.781 30.906 26.688 1 91.94 29 ILE B CA 1
ATOM 1528 C C . ILE B 1 29 ? -5.27 30.828 26.469 1 91.94 29 ILE B C 1
ATOM 1530 O O . ILE B 1 29 ? -4.508 30.672 27.422 1 91.94 29 ILE B O 1
ATOM 1534 N N . ARG B 1 30 ? -4.82 30.984 25.297 1 90.44 30 ARG B N 1
ATOM 1535 C CA . ARG B 1 30 ? -3.395 30.938 24.969 1 90.44 30 ARG B CA 1
ATOM 1536 C C . ARG B 1 30 ? -2.643 32.062 25.656 1 90.44 30 ARG B C 1
ATOM 1538 O O . ARG B 1 30 ? -1.548 31.859 26.188 1 90.44 30 ARG B O 1
ATOM 1545 N N . ARG B 1 31 ? -3.268 33.25 25.594 1 88 31 ARG B N 1
ATOM 1546 C CA . ARG B 1 31 ? -2.654 34.406 26.234 1 88 31 ARG B CA 1
ATOM 1547 C C . ARG B 1 31 ? -2.43 34.156 27.719 1 88 31 ARG B C 1
ATOM 1549 O O . ARG B 1 31 ? -1.328 34.375 28.234 1 88 31 ARG B O 1
ATOM 1556 N N . ASN B 1 32 ? -3.4 33.625 28.406 1 87.94 32 ASN B N 1
ATOM 1557 C CA . ASN B 1 32 ? -3.346 33.438 29.859 1 87.94 32 ASN B CA 1
ATOM 1558 C C . ASN B 1 32 ? -2.412 32.312 30.234 1 87.94 32 ASN B C 1
ATOM 1560 O O . ASN B 1 32 ? -1.853 32.281 31.328 1 87.94 32 ASN B O 1
ATOM 1564 N N . ARG B 1 33 ? -2.256 31.406 29.312 1 88 33 ARG B N 1
ATOM 1565 C CA . ARG B 1 33 ? -1.423 30.234 29.594 1 88 33 ARG B CA 1
ATOM 1566 C C . ARG B 1 33 ? 0.012 30.469 29.125 1 88 33 ARG B C 1
ATOM 1568 O O . ARG B 1 33 ? 0.907 29.688 29.453 1 88 33 ARG B O 1
ATOM 1575 N N . CYS B 1 34 ? 0.161 31.531 28.453 1 87.44 34 CYS B N 1
ATOM 1576 C CA . CYS B 1 34 ? 1.479 31.781 27.875 1 87.44 34 CYS B CA 1
ATOM 1577 C C . CYS B 1 34 ? 2.479 32.156 28.969 1 87.44 34 CYS B C 1
ATOM 1579 O O . CYS B 1 34 ? 2.197 33.031 29.812 1 87.44 34 CYS B O 1
ATOM 1581 N N . ASN B 1 35 ? 3.566 31.578 28.938 1 85.44 35 ASN B N 1
ATOM 1582 C CA . ASN B 1 35 ? 4.605 31.828 29.922 1 85.44 35 ASN B CA 1
ATOM 1583 C C . ASN B 1 35 ? 5.227 33.219 29.75 1 85.44 35 ASN B C 1
ATOM 1585 O O . ASN B 1 35 ? 5.863 33.719 30.672 1 85.44 35 ASN B O 1
ATOM 1589 N N . HIS B 1 36 ? 5.043 33.812 28.562 1 85.06 36 HIS B N 1
ATOM 1590 C CA . HIS B 1 36 ? 5.656 35.094 28.281 1 85.06 36 HIS B CA 1
ATOM 1591 C C . HIS B 1 36 ? 4.699 36.25 28.594 1 85.06 36 HIS B C 1
ATOM 1593 O O . HIS B 1 36 ? 5.07 37.438 28.484 1 85.06 36 HIS B O 1
ATOM 1599 N N . TYR B 1 37 ? 3.518 35.844 28.953 1 83.94 37 TYR B N 1
ATOM 1600 C CA . TYR B 1 37 ? 2.518 36.844 29.328 1 83.94 37 TYR B CA 1
ATOM 1601 C C . TYR B 1 37 ? 2.48 37.031 30.828 1 83.94 37 TYR B C 1
ATOM 1603 O O . TYR B 1 37 ? 2.303 36.062 31.594 1 83.94 37 TYR B O 1
ATOM 1611 N N . ASP B 1 38 ? 2.738 38.25 31.312 1 82.38 38 ASP B N 1
ATOM 1612 C CA . ASP B 1 38 ? 2.828 38.5 32.75 1 82.38 38 ASP B CA 1
ATOM 1613 C C . ASP B 1 38 ? 1.474 38.906 33.312 1 82.38 38 ASP B C 1
ATOM 1615 O O . ASP B 1 38 ? 1.398 39.438 34.406 1 82.38 38 ASP B O 1
ATOM 1619 N N . GLY B 1 39 ? 0.396 38.656 32.656 1 80.94 39 GLY B N 1
ATOM 1620 C CA . GLY B 1 39 ? -0.932 39.062 33.094 1 80.94 39 GLY B CA 1
ATOM 1621 C C . GLY B 1 39 ? -1.414 40.344 32.469 1 80.94 39 GLY B C 1
ATOM 1622 O O . GLY B 1 39 ? -2.617 40.625 32.438 1 80.94 39 GLY B O 1
ATOM 1623 N N . LYS B 1 40 ? -0.445 41.125 32 1 78.75 40 LYS B N 1
ATOM 1624 C CA . LYS B 1 40 ? -0.821 42.375 31.391 1 78.75 40 LYS B CA 1
ATOM 1625 C C . LYS B 1 40 ? -0.125 42.562 30.031 1 78.75 40 LYS B C 1
ATOM 1627 O O . LYS B 1 40 ? -0.758 42.938 29.047 1 78.75 40 LYS B O 1
ATOM 1632 N N . TYR B 1 41 ? 1.135 42.219 30 1 81.19 41 TYR B N 1
ATOM 1633 C CA . TYR B 1 41 ? 1.917 42.5 28.797 1 81.19 41 TYR B CA 1
ATOM 1634 C C . TYR B 1 41 ? 2.617 41.219 28.312 1 81.19 41 TYR B C 1
ATOM 1636 O O . TYR B 1 41 ? 2.932 40.344 29.094 1 81.19 41 TYR B O 1
ATOM 1644 N N . CYS B 1 42 ? 2.742 41.25 26.969 1 85.12 42 CYS B N 1
ATOM 1645 C CA . CYS B 1 42 ? 3.539 40.188 26.344 1 85.12 42 CYS B CA 1
ATOM 1646 C C . CYS B 1 42 ? 5.008 40.594 26.281 1 85.12 42 CYS B C 1
ATOM 1648 O O . CYS B 1 42 ? 5.344 41.625 25.719 1 85.12 42 CYS B O 1
ATOM 1650 N N . LYS B 1 43 ? 5.902 39.781 26.812 1 81.75 43 LYS B N 1
ATOM 1651 C CA . LYS B 1 43 ? 7.332 40.094 26.844 1 81.75 43 LYS B CA 1
ATOM 1652 C C . LYS B 1 43 ? 8.047 39.5 25.625 1 81.75 43 LYS B C 1
ATOM 1654 O O . LYS B 1 43 ? 9.172 39.906 25.328 1 81.75 43 LYS B O 1
ATOM 1659 N N . LEU B 1 44 ? 7.465 38.688 24.938 1 82.44 44 LEU B N 1
ATOM 1660 C CA . LEU B 1 44 ? 8.117 37.938 23.859 1 82.44 44 LEU B CA 1
ATOM 1661 C C . LEU B 1 44 ? 7.98 38.688 22.531 1 82.44 44 LEU B C 1
ATOM 1663 O O . LEU B 1 44 ? 8.977 38.906 21.844 1 82.44 44 LEU B O 1
ATOM 1667 N N . VAL B 1 45 ? 6.773 39.094 22.234 1 81.81 45 VAL B N 1
ATOM 1668 C CA . VAL B 1 45 ? 6.492 39.594 20.906 1 81.81 45 VAL B CA 1
ATOM 1669 C C . VAL B 1 45 ? 6.336 41.125 20.938 1 81.81 45 VAL B C 1
ATOM 1671 O O . VAL B 1 45 ? 5.578 41.625 21.766 1 81.81 45 VAL B O 1
ATOM 1674 N N . LYS B 1 46 ? 7.066 41.75 20.125 1 81.38 46 LYS B N 1
ATOM 1675 C CA . LYS B 1 46 ? 6.926 43.188 19.906 1 81.38 46 LYS B CA 1
ATOM 1676 C C . LYS B 1 46 ? 6.488 43.5 18.469 1 81.38 46 LYS B C 1
ATOM 1678 O O . LYS B 1 46 ? 6.957 42.844 17.531 1 81.38 46 LYS B O 1
ATOM 1683 N N . THR B 1 47 ? 5.574 44.281 18.344 1 83.31 47 THR B N 1
ATOM 1684 C CA . THR B 1 47 ? 5.086 44.625 17.016 1 83.31 47 THR B CA 1
ATOM 1685 C C . THR B 1 47 ? 4.719 46.094 16.953 1 83.31 47 THR B C 1
ATOM 1687 O O . THR B 1 47 ? 4.309 46.688 17.953 1 83.31 47 THR B O 1
ATOM 1690 N N . GLY B 1 48 ? 4.949 46.656 15.719 1 78.31 48 GLY B N 1
ATOM 1691 C CA . GLY B 1 48 ? 4.516 48 15.469 1 78.31 48 GLY B CA 1
ATOM 1692 C C . GLY B 1 48 ? 3.104 48.094 14.922 1 78.31 48 GLY B C 1
ATOM 1693 O O . GLY B 1 48 ? 2.586 49.188 14.688 1 78.31 48 GLY B O 1
ATOM 1694 N N . ASP B 1 49 ? 2.488 47.031 14.75 1 82.62 49 ASP B N 1
ATOM 1695 C CA . ASP B 1 49 ? 1.122 47 14.234 1 82.62 49 ASP B CA 1
ATOM 1696 C C . ASP B 1 49 ? 0.111 47.25 15.352 1 82.62 49 ASP B C 1
ATOM 1698 O O . ASP B 1 49 ? -0.125 46.375 16.188 1 82.62 49 ASP B O 1
ATOM 1702 N N . TRP B 1 50 ? -0.482 48.438 15.344 1 74.94 50 TRP B N 1
ATOM 1703 C CA . TRP B 1 50 ? -1.335 48.875 16.453 1 74.94 50 TRP B CA 1
ATOM 1704 C C . TRP B 1 50 ? -2.557 47.969 16.562 1 74.94 50 TRP B C 1
ATOM 1706 O O . TRP B 1 50 ? -3.111 47.812 17.656 1 74.94 50 TRP B O 1
ATOM 1716 N N . ILE B 1 51 ? -2.971 47.406 15.445 1 70 51 ILE B N 1
ATOM 1717 C CA . ILE B 1 51 ? -4.172 46.594 15.406 1 70 51 ILE B CA 1
ATOM 1718 C C . ILE B 1 51 ? -3.963 45.344 16.25 1 70 51 ILE B C 1
ATOM 1720 O O . ILE B 1 51 ? -4.926 44.719 16.703 1 70 51 ILE B O 1
ATOM 1724 N N . LEU B 1 52 ? -2.777 45.062 16.516 1 69.62 52 LEU B N 1
ATOM 1725 C CA . LEU B 1 52 ? -2.471 43.875 17.281 1 69.62 52 LEU B CA 1
ATOM 1726 C C . LEU B 1 52 ? -2.354 44.188 18.766 1 69.62 52 LEU B C 1
ATOM 1728 O O . LEU B 1 52 ? -2.174 43.281 19.578 1 69.62 52 LEU B O 1
ATOM 1732 N N . LEU B 1 53 ? -2.406 45.406 18.984 1 67.88 53 LEU B N 1
ATOM 1733 C CA . LEU B 1 53 ? -2.166 45.875 20.359 1 67.88 53 LEU B CA 1
ATOM 1734 C C . LEU B 1 53 ? -3.439 46.438 20.969 1 67.88 53 LEU B C 1
ATOM 1736 O O . LEU B 1 53 ? -4.184 47.156 20.297 1 67.88 53 LEU B O 1
ATOM 1740 N N . SER B 1 54 ? -3.822 45.906 22.062 1 58.56 54 SER B N 1
ATOM 1741 C CA . SER B 1 54 ? -4.914 46.531 22.766 1 58.56 54 SER B CA 1
ATOM 1742 C C . SER B 1 54 ? -4.473 47.875 23.359 1 58.56 54 SER B C 1
ATOM 1744 O O . SER B 1 54 ? -5.203 48.875 23.281 1 58.56 54 SER B O 1
ATOM 1746 N N . TRP B 1 55 ? -3.275 47.906 24 1 58.09 55 TRP B N 1
ATOM 1747 C CA . TRP B 1 55 ? -2.703 49.094 24.625 1 58.09 55 TRP B CA 1
ATOM 1748 C C . TRP B 1 55 ? -1.188 49.125 24.469 1 58.09 55 TRP B C 1
ATOM 1750 O O . TRP B 1 55 ? -0.559 48.062 24.281 1 58.09 55 TRP B O 1
ATOM 1760 N N . THR B 1 56 ? -0.626 50.281 23.922 1 56.28 56 THR B N 1
ATOM 1761 C CA . THR B 1 56 ? 0.822 50.469 23.938 1 56.28 56 THR B CA 1
ATOM 1762 C C . THR B 1 56 ? 1.235 51.438 25.047 1 56.28 56 THR B C 1
ATOM 1764 O O . THR B 1 56 ? 0.702 52.531 25.141 1 56.28 56 THR B O 1
ATOM 1767 N N . LEU B 1 57 ? 1.648 50.969 26.297 1 53.41 57 LEU B N 1
ATOM 1768 C CA . LEU B 1 57 ? 2.256 51.906 27.25 1 53.41 57 LEU B CA 1
ATOM 1769 C C . LEU B 1 57 ? 3.773 51.75 27.266 1 53.41 57 LEU B C 1
ATOM 1771 O O . LEU B 1 57 ? 4.293 50.656 27.547 1 53.41 57 LEU B O 1
ATOM 1775 N N . LYS B 1 58 ? 4.457 52.812 27.391 1 55.22 58 LYS B N 1
ATOM 1776 C CA . LYS B 1 58 ? 5.895 52.969 27.625 1 55.22 58 LYS B CA 1
ATOM 1777 C C . LYS B 1 58 ? 6.648 51.719 27.203 1 55.22 58 LYS B C 1
ATOM 1779 O 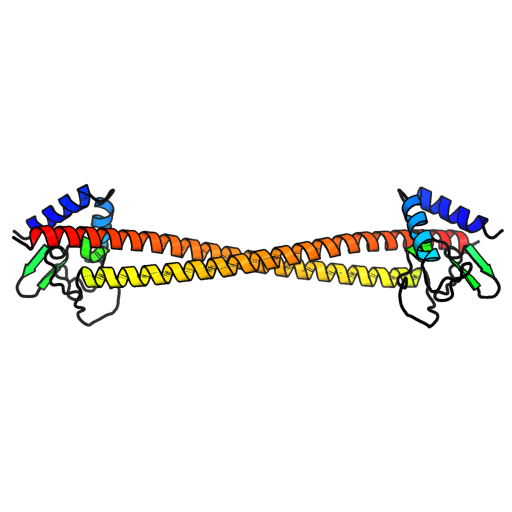O . LYS B 1 58 ? 7.312 51.062 28.031 1 55.22 58 LYS B O 1
ATOM 1784 N N . ASP B 1 59 ? 6.43 51 26.062 1 57.44 59 ASP B N 1
ATOM 1785 C CA . ASP B 1 59 ? 7.234 49.906 25.5 1 57.44 59 ASP B CA 1
ATOM 1786 C C . ASP B 1 59 ? 6.613 48.562 25.797 1 57.44 59 ASP B C 1
ATOM 1788 O O . ASP B 1 59 ? 7.215 47.5 25.516 1 57.44 59 ASP B O 1
ATOM 1792 N N . GLN B 1 60 ? 5.539 48.688 26.578 1 64.5 60 GLN B N 1
ATOM 1793 C CA . GLN B 1 60 ? 4.91 47.406 26.906 1 64.5 60 GLN B CA 1
ATOM 1794 C C . GLN B 1 60 ? 3.609 47.219 26.125 1 64.5 60 GLN B C 1
ATOM 1796 O O . GLN B 1 60 ? 2.846 48.156 25.938 1 64.5 60 GLN B O 1
ATOM 1801 N N . VAL B 1 61 ? 3.469 46.125 25.438 1 67.31 61 VAL B N 1
ATOM 1802 C CA . VAL B 1 61 ? 2.348 45.875 24.531 1 67.31 61 VAL B CA 1
ATOM 1803 C C . VAL B 1 61 ? 1.388 44.875 25.172 1 67.31 61 VAL B C 1
ATOM 1805 O O . VAL B 1 61 ? 1.811 43.812 25.656 1 67.31 61 VAL B O 1
ATOM 1808 N N . SER B 1 62 ? 0.17 45.344 25.406 1 78.38 62 SER B N 1
ATOM 1809 C CA . SER B 1 62 ? -0.88 44.406 25.766 1 78.38 62 SER B CA 1
ATOM 1810 C C . SER B 1 62 ? -1.487 43.781 24.516 1 78.38 62 SER B C 1
ATOM 1812 O O . SER B 1 62 ? -2.146 44.438 23.719 1 78.38 62 SER B O 1
ATOM 1814 N N . PRO B 1 63 ? -1.17 42.469 24.297 1 83.88 63 PRO B N 1
ATOM 1815 C CA . PRO B 1 63 ? -1.586 41.844 23.031 1 83.88 63 PRO B CA 1
ATOM 1816 C C . PRO B 1 63 ? -3.086 41.562 22.984 1 83.88 63 PRO B C 1
ATOM 1818 O O . PRO B 1 63 ? -3.676 41.156 23.984 1 83.88 63 PRO B O 1
ATOM 1821 N N . HIS B 1 64 ? -3.689 41.906 21.859 1 86.19 64 HIS B N 1
ATOM 1822 C CA . HIS B 1 64 ? -5.047 41.438 21.594 1 86.19 64 HIS B CA 1
ATOM 1823 C C . HIS B 1 64 ? -5.102 39.906 21.531 1 86.19 64 HIS B C 1
ATOM 1825 O O . HIS B 1 64 ? -4.184 39.281 21 1 86.19 64 HIS B O 1
ATOM 1831 N N . PRO B 1 65 ? -6.094 39.312 22.016 1 86.81 65 PRO B N 1
ATOM 1832 C CA . PRO B 1 65 ? -6.184 37.875 22 1 86.81 65 PRO B CA 1
ATOM 1833 C C . PRO B 1 65 ? -5.992 37.25 20.609 1 86.81 65 PRO B C 1
ATOM 1835 O O . PRO B 1 65 ? -5.5 36.125 20.484 1 86.81 65 PRO B O 1
ATOM 1838 N N . VAL B 1 66 ? -6.359 37.969 19.594 1 88 66 VAL B N 1
ATOM 1839 C CA . VAL B 1 66 ? -6.207 37.469 18.234 1 88 66 VAL B CA 1
ATOM 1840 C C . VAL B 1 66 ? -4.723 37.281 17.906 1 88 66 VAL B C 1
ATOM 1842 O O . VAL B 1 66 ? -4.348 36.344 17.203 1 88 66 VAL B O 1
ATOM 1845 N N . LEU B 1 67 ? -3.949 38.188 18.375 1 86.25 67 LEU B N 1
ATOM 1846 C CA . LEU B 1 67 ? -2.51 38.062 18.172 1 86.25 67 LEU B CA 1
ATOM 1847 C C . LEU B 1 67 ? -1.976 36.781 18.812 1 86.25 67 LEU B C 1
ATOM 1849 O O . LEU B 1 67 ? -1.136 36.094 18.219 1 86.25 67 LEU B O 1
ATOM 1853 N N . CYS B 1 68 ? -2.477 36.469 20 1 88.44 68 CYS B N 1
ATOM 1854 C CA . CYS B 1 68 ? -2.037 35.25 20.703 1 88.44 68 CYS B CA 1
ATOM 1855 C C . CYS B 1 68 ? -2.482 34 19.953 1 88.44 68 CYS B C 1
ATOM 1857 O O . CYS B 1 68 ? -1.783 33 19.969 1 88.44 68 CYS B O 1
ATOM 1859 N N . TYR B 1 69 ? -3.639 34.188 19.359 1 91.31 69 TYR B N 1
ATOM 1860 C CA . TYR B 1 69 ? -4.121 33.094 18.516 1 91.31 69 TYR B CA 1
ATOM 1861 C C . TYR B 1 69 ? -3.219 32.906 17.297 1 91.31 69 TYR B C 1
ATOM 1863 O O . TYR B 1 69 ? -2.941 31.781 16.906 1 91.31 69 TYR B O 1
ATOM 1871 N N . LEU B 1 70 ? -2.689 33.938 16.719 1 92.12 70 LEU B N 1
ATOM 1872 C CA . LEU B 1 70 ? -1.904 33.938 15.492 1 92.12 70 LEU B CA 1
ATOM 1873 C C . LEU B 1 70 ? -0.427 33.688 15.797 1 92.12 70 LEU B C 1
ATOM 1875 O O . LEU B 1 70 ? 0.344 33.344 14.906 1 92.12 70 LEU B O 1
ATOM 1879 N N . CYS B 1 71 ? -0.034 33.875 16.969 1 89.38 71 CYS B N 1
ATOM 1880 C CA . CYS B 1 71 ? 1.375 33.844 17.344 1 89.38 71 CYS B CA 1
ATOM 1881 C C . CYS B 1 71 ? 1.958 32.438 17.172 1 89.38 71 CYS B C 1
ATOM 1883 O O . CYS B 1 71 ? 1.496 31.5 17.797 1 89.38 71 CYS B O 1
ATOM 1885 N N . PRO B 1 72 ? 2.947 32.375 16.391 1 85.38 72 PRO B N 1
ATOM 1886 C CA . PRO B 1 72 ? 3.578 31.047 16.203 1 85.38 72 PRO B CA 1
ATOM 1887 C C . PRO B 1 72 ? 4.535 30.688 17.328 1 85.38 72 PRO B C 1
ATOM 1889 O O . PRO B 1 72 ? 5.023 29.547 17.375 1 85.38 72 PRO B O 1
ATOM 1892 N N . TYR B 1 73 ? 4.734 31.531 18.266 1 82.75 73 TYR B N 1
ATOM 1893 C CA . TYR B 1 73 ? 5.73 31.328 19.312 1 82.75 73 TYR B CA 1
ATOM 1894 C C . TYR B 1 73 ? 5.074 30.922 20.625 1 82.75 73 TYR B C 1
ATOM 1896 O O . TYR B 1 73 ? 5.734 30.844 21.656 1 82.75 73 TYR B O 1
ATOM 1904 N N . TYR B 1 74 ? 3.812 30.641 20.453 1 81.38 74 TYR B N 1
ATOM 1905 C CA . TYR B 1 74 ? 3.117 30.188 21.656 1 81.38 74 TYR B CA 1
ATOM 1906 C C . TYR B 1 74 ? 3.75 28.922 22.203 1 81.38 74 TYR B C 1
ATOM 1908 O O . TYR B 1 74 ? 3.961 27.953 21.469 1 81.38 74 TYR B O 1
ATOM 1916 N N . GLY B 1 75 ? 4.16 29 23.469 1 74.5 75 GLY B N 1
ATOM 1917 C CA . GLY B 1 75 ? 4.711 27.828 24.125 1 74.5 75 GLY B CA 1
ATOM 1918 C C . GLY B 1 75 ? 6.18 27.609 23.828 1 74.5 75 GLY B C 1
ATOM 1919 O O . GLY B 1 75 ? 6.754 26.594 24.234 1 74.5 75 GLY B O 1
ATOM 1920 N N . SER B 1 76 ? 6.77 28.422 22.984 1 75.94 76 SER B N 1
ATOM 1921 C CA . SER B 1 76 ? 8.188 28.297 22.656 1 75.94 76 SER B CA 1
ATOM 1922 C C . SER B 1 76 ? 9.07 28.734 23.812 1 75.94 76 SER B C 1
ATOM 1924 O O . SER B 1 76 ? 8.625 29.5 24.688 1 75.94 76 SER B O 1
ATOM 1926 N N . ASN B 1 77 ? 10.18 28.188 23.969 1 76.81 77 ASN B N 1
ATOM 1927 C CA . ASN B 1 77 ? 11.125 28.562 25.016 1 76.81 77 ASN B CA 1
ATOM 1928 C C . ASN B 1 77 ? 12.062 29.672 24.547 1 76.81 77 ASN B C 1
ATOM 1930 O O . ASN B 1 77 ? 13.258 29.656 24.859 1 76.81 77 ASN B O 1
ATOM 1934 N N . ILE B 1 78 ? 11.594 30.406 23.828 1 72.94 78 ILE B N 1
ATOM 1935 C CA . ILE B 1 78 ? 12.422 31.516 23.344 1 72.94 78 ILE B CA 1
ATOM 1936 C C . ILE B 1 78 ? 12.547 32.562 24.422 1 72.94 78 ILE B C 1
ATOM 1938 O O . ILE B 1 78 ? 11.547 33.031 24.984 1 72.94 78 ILE B O 1
ATOM 1942 N N . ASP B 1 79 ? 13.656 32.906 24.875 1 72.75 79 ASP B N 1
ATOM 1943 C CA . ASP B 1 79 ? 13.898 33.875 25.922 1 72.75 79 ASP B CA 1
ATOM 1944 C C . ASP B 1 79 ? 14.094 35.281 25.344 1 72.75 79 ASP B C 1
ATOM 1946 O O . ASP B 1 79 ? 13.938 36.281 26.047 1 72.75 79 ASP B O 1
ATOM 1950 N N . GLU B 1 80 ? 14.344 35.344 24.109 1 77.44 80 GLU B N 1
ATOM 1951 C CA . GLU B 1 80 ? 14.617 36.625 23.516 1 77.44 80 GLU B CA 1
ATOM 1952 C C . GLU B 1 80 ? 13.352 37.219 22.891 1 77.44 80 GLU B C 1
ATOM 1954 O O . GLU B 1 80 ? 12.445 36.5 22.5 1 77.44 80 GLU B O 1
ATOM 1959 N N . THR B 1 81 ? 13.281 38.5 22.906 1 83.5 81 THR B N 1
ATOM 1960 C CA . THR B 1 81 ? 12.18 39.219 22.297 1 83.5 81 THR B CA 1
ATOM 1961 C C . THR B 1 81 ? 12.188 39.062 20.781 1 83.5 81 THR B C 1
ATOM 1963 O O . THR B 1 81 ? 13.25 39.094 20.156 1 83.5 81 THR B O 1
ATOM 1966 N N . VAL B 1 82 ? 11.031 38.781 20.234 1 82.62 82 VAL B N 1
ATOM 1967 C CA . VAL B 1 82 ? 10.914 38.625 18.797 1 82.62 82 VAL B CA 1
ATOM 1968 C C . VAL B 1 82 ? 10.117 39.781 18.219 1 82.62 82 VAL B C 1
ATOM 1970 O O . VAL B 1 82 ? 9.008 40.094 18.672 1 82.62 82 VAL B O 1
ATOM 1973 N N . ASN B 1 83 ? 10.75 40.562 17.359 1 85.75 83 ASN B N 1
ATOM 1974 C CA . ASN B 1 83 ? 10.039 41.594 16.625 1 85.75 83 ASN B CA 1
ATOM 1975 C C . ASN B 1 83 ? 9.32 41.031 15.406 1 85.75 83 ASN B C 1
ATOM 1977 O O . ASN B 1 83 ? 9.93 40.344 14.594 1 85.75 83 ASN B O 1
ATOM 1981 N N . THR B 1 84 ? 8.047 41.219 15.391 1 84.69 84 THR B N 1
ATOM 1982 C CA . THR B 1 84 ? 7.301 40.688 14.258 1 84.69 84 THR B CA 1
ATOM 1983 C C . THR B 1 84 ? 6.266 41.688 13.773 1 84.69 84 THR B C 1
ATOM 1985 O O . THR B 1 84 ? 5.992 42.688 14.453 1 84.69 84 THR B O 1
ATOM 1988 N N . SER B 1 85 ? 5.84 41.625 12.508 1 88.88 85 SER B N 1
ATOM 1989 C CA . SER B 1 85 ? 4.762 42.406 11.906 1 88.88 85 SER B CA 1
ATOM 1990 C C . SER B 1 85 ? 3.713 41.5 11.273 1 88.88 85 SER B C 1
ATOM 1992 O O . SER B 1 85 ? 3.945 40.312 11.102 1 88.88 85 SER B O 1
ATOM 1994 N N . LEU B 1 86 ? 2.576 42.094 11 1 90.44 86 LEU B N 1
ATOM 1995 C CA . LEU B 1 86 ? 1.532 41.344 10.312 1 90.44 86 LEU B CA 1
ATOM 1996 C C . LEU B 1 86 ? 2.041 40.812 8.984 1 90.44 86 LEU B C 1
ATOM 1998 O O . LEU B 1 86 ? 1.745 39.656 8.617 1 90.44 86 LEU B O 1
ATOM 2002 N N . LEU B 1 87 ? 2.811 41.594 8.336 1 91.25 87 LEU B N 1
ATOM 2003 C CA . LEU B 1 87 ? 3.35 41.188 7.043 1 91.25 87 LEU B CA 1
ATOM 2004 C C . LEU B 1 87 ? 4.34 40.062 7.203 1 91.25 87 LEU B C 1
ATOM 2006 O O . LEU B 1 87 ? 4.367 39.125 6.383 1 91.25 87 LEU B O 1
ATOM 2010 N N . GLN B 1 88 ? 5.098 40.188 8.234 1 92.44 88 GLN B N 1
ATOM 2011 C CA . GLN B 1 88 ? 6.047 39.094 8.5 1 92.44 88 GLN B CA 1
ATOM 2012 C C . GLN B 1 88 ? 5.32 37.812 8.859 1 92.44 88 GLN B C 1
ATOM 2014 O O . GLN B 1 88 ? 5.684 36.719 8.375 1 92.44 88 GLN B O 1
ATOM 2019 N N . LEU B 1 89 ? 4.34 37.969 9.711 1 92.31 89 LEU B N 1
ATOM 2020 C CA . LEU B 1 89 ? 3.541 36.812 10.086 1 92.31 89 LEU B CA 1
ATOM 2021 C C . LEU B 1 89 ? 2.889 36.156 8.859 1 92.31 89 LEU B C 1
ATOM 2023 O O . LEU B 1 89 ? 2.867 34.938 8.727 1 92.31 89 LEU B O 1
ATOM 2027 N N . LEU B 1 90 ? 2.408 36.969 8 1 94.88 90 LEU B N 1
ATOM 2028 C CA . LEU B 1 90 ? 1.789 36.469 6.773 1 94.88 90 LEU B CA 1
ATOM 2029 C C . LEU B 1 90 ? 2.789 35.688 5.934 1 94.88 90 LEU B C 1
ATOM 2031 O O . LEU B 1 90 ? 2.492 34.562 5.484 1 94.88 90 LEU B O 1
ATOM 2035 N N . ARG B 1 91 ? 3.941 36.219 5.797 1 94.81 91 ARG B N 1
ATOM 2036 C CA . ARG B 1 91 ? 4.98 35.562 5.012 1 94.81 91 ARG B CA 1
ATOM 2037 C C . ARG B 1 91 ? 5.363 34.219 5.629 1 94.81 91 ARG B C 1
ATOM 2039 O O . ARG B 1 91 ? 5.52 33.25 4.918 1 94.81 91 ARG B O 1
ATOM 2046 N N . ASP B 1 92 ? 5.516 34.219 6.965 1 93.88 92 ASP B N 1
ATOM 2047 C CA . ASP B 1 92 ? 5.898 33 7.668 1 93.88 92 ASP B CA 1
ATOM 2048 C C . ASP B 1 92 ? 4.844 31.922 7.492 1 93.88 92 ASP B C 1
ATOM 2050 O O . ASP B 1 92 ? 5.172 30.781 7.176 1 93.88 92 ASP B O 1
ATOM 2054 N N . TYR B 1 93 ? 3.631 32.312 7.641 1 96.25 93 TYR B N 1
ATOM 2055 C CA . TYR B 1 93 ? 2.562 31.312 7.543 1 96.25 93 TYR B CA 1
ATOM 2056 C C . TYR B 1 93 ? 2.396 30.828 6.105 1 96.25 93 TYR B C 1
ATOM 2058 O O . TYR B 1 93 ? 2.084 29.656 5.867 1 96.25 93 TYR B O 1
ATOM 2066 N N . ILE B 1 94 ? 2.584 31.688 5.203 1 96.31 94 ILE B N 1
ATOM 2067 C CA . ILE B 1 94 ? 2.525 31.266 3.805 1 96.31 94 ILE B CA 1
ATOM 2068 C C . ILE B 1 94 ? 3.631 30.25 3.521 1 96.31 94 ILE B C 1
ATOM 2070 O O . ILE B 1 94 ? 3.4 29.25 2.842 1 96.31 94 ILE B O 1
ATOM 2074 N N . SER B 1 95 ? 4.754 30.578 4.07 1 96.81 95 SER B N 1
ATOM 2075 C CA . SER B 1 95 ? 5.875 29.656 3.898 1 96.81 95 SER B CA 1
ATOM 2076 C C . SER B 1 95 ? 5.566 28.297 4.504 1 96.81 95 SER B C 1
ATOM 2078 O O . SER B 1 95 ? 5.824 27.266 3.883 1 96.81 95 SER B O 1
ATOM 2080 N N . ILE B 1 96 ? 5.059 28.281 5.688 1 96.69 96 ILE B N 1
ATOM 2081 C CA . ILE B 1 96 ? 4.695 27.047 6.371 1 96.69 96 ILE B CA 1
ATOM 2082 C C . ILE B 1 96 ? 3.629 26.312 5.562 1 96.69 96 ILE B C 1
ATOM 2084 O O . ILE B 1 96 ? 3.709 25.094 5.391 1 96.69 96 ILE B O 1
ATOM 2088 N N . ARG B 1 97 ? 2.662 27.031 5.133 1 97.06 97 ARG B N 1
ATOM 2089 C CA . ARG B 1 97 ? 1.594 26.469 4.32 1 97.06 97 ARG B CA 1
ATOM 2090 C C . ARG B 1 97 ? 2.158 25.75 3.1 1 97.06 97 ARG B C 1
ATOM 2092 O O . ARG B 1 97 ? 1.781 24.609 2.812 1 97.06 97 ARG B O 1
ATOM 2099 N N . ASN B 1 98 ? 3.029 26.406 2.443 1 97.56 98 ASN B N 1
ATOM 2100 C CA . ASN B 1 98 ? 3.637 25.812 1.251 1 97.56 98 ASN B CA 1
ATOM 2101 C C . ASN B 1 98 ? 4.422 24.547 1.584 1 97.56 98 ASN B C 1
ATOM 2103 O O . ASN B 1 98 ? 4.398 23.578 0.821 1 97.56 98 ASN B O 1
ATOM 2107 N N . GLY B 1 99 ? 5.117 24.609 2.678 1 97.88 99 GLY B N 1
ATOM 2108 C CA . GLY B 1 99 ? 5.82 23.406 3.119 1 97.88 99 GLY B CA 1
ATOM 2109 C C . GLY B 1 99 ? 4.895 22.234 3.383 1 97.88 99 GLY B C 1
ATOM 2110 O O . GLY B 1 99 ? 5.188 21.109 2.984 1 97.88 99 GLY B O 1
ATOM 2111 N N . ILE B 1 100 ? 3.834 22.5 3.975 1 97.88 100 ILE B N 1
ATOM 2112 C CA . ILE B 1 100 ? 2.859 21.453 4.293 1 97.88 100 ILE B CA 1
ATOM 2113 C C . ILE B 1 100 ? 2.254 20.906 3.004 1 97.88 100 ILE B C 1
ATOM 2115 O O . ILE B 1 100 ? 2.078 19.703 2.861 1 97.88 100 ILE B O 1
ATOM 2119 N N . GLU B 1 101 ? 1.967 21.75 2.113 1 97.38 101 GLU B N 1
ATOM 2120 C CA . GLU B 1 101 ? 1.401 21.312 0.839 1 97.38 101 GLU B CA 1
ATOM 2121 C C . GLU B 1 101 ? 2.357 20.391 0.098 1 97.38 101 GLU B C 1
ATOM 2123 O O . GLU B 1 101 ? 1.929 19.391 -0.498 1 97.38 101 GLU B O 1
ATOM 2128 N N . ARG B 1 102 ? 3.537 20.703 0.14 1 98 102 ARG B N 1
ATOM 2129 C CA . ARG B 1 102 ? 4.539 19.859 -0.5 1 98 102 ARG B CA 1
ATOM 2130 C C . ARG B 1 102 ? 4.609 18.484 0.174 1 98 102 ARG B C 1
ATOM 2132 O O . ARG B 1 102 ? 4.715 17.469 -0.501 1 98 102 ARG B O 1
ATOM 2139 N N . GLU B 1 103 ? 4.551 18.578 1.48 1 98.06 103 GLU B N 1
ATOM 2140 C CA . GLU B 1 103 ? 4.594 17.328 2.225 1 98.06 103 GLU B CA 1
ATOM 2141 C C . GLU B 1 103 ? 3.387 16.453 1.903 1 98.06 103 GLU B C 1
ATOM 2143 O O . GLU B 1 103 ? 3.521 15.234 1.735 1 98.06 103 GLU B O 1
ATOM 2148 N N . ILE B 1 104 ? 2.316 17.031 1.79 1 97.94 104 ILE B N 1
ATOM 2149 C CA . ILE B 1 104 ? 1.1 16.312 1.457 1 97.94 104 ILE B CA 1
ATOM 2150 C C . ILE B 1 104 ? 1.242 15.672 0.078 1 97.94 104 ILE B C 1
ATOM 2152 O O . ILE B 1 104 ? 0.895 14.5 -0.111 1 97.94 104 ILE B O 1
ATOM 2156 N N . SER B 1 105 ? 1.758 16.406 -0.798 1 98 105 SER B N 1
ATOM 2157 C CA . SER B 1 105 ? 1.964 15.891 -2.146 1 98 105 SER B CA 1
ATOM 2158 C C . SER B 1 105 ? 2.912 14.695 -2.143 1 98 105 SER B C 1
ATOM 2160 O O . SER B 1 105 ? 2.678 13.703 -2.838 1 98 105 SER B O 1
ATOM 2162 N N . ASN B 1 106 ? 3.922 14.82 -1.354 1 97.19 106 ASN B N 1
ATOM 2163 C CA . ASN B 1 106 ? 4.879 13.727 -1.226 1 97.19 106 ASN B CA 1
ATOM 2164 C C . ASN B 1 106 ? 4.219 12.461 -0.675 1 97.19 106 ASN B C 1
ATOM 2166 O O . ASN B 1 106 ? 4.465 11.359 -1.168 1 97.19 106 ASN B O 1
ATOM 2170 N N . ILE B 1 107 ? 3.453 12.672 0.283 1 97.62 107 ILE B N 1
ATOM 2171 C CA . ILE B 1 107 ? 2.76 11.555 0.91 1 97.62 107 ILE B CA 1
ATOM 2172 C C . ILE B 1 107 ? 1.825 10.898 -0.103 1 97.62 107 ILE B C 1
ATOM 2174 O O . ILE B 1 107 ? 1.775 9.664 -0.202 1 97.62 107 ILE B O 1
ATOM 2178 N N . GLU B 1 108 ? 1.109 11.664 -0.845 1 96.88 108 GLU B N 1
ATOM 2179 C CA . GLU B 1 108 ? 0.196 11.141 -1.854 1 96.88 108 GLU B CA 1
ATOM 2180 C C . GLU B 1 108 ? 0.948 10.344 -2.918 1 96.88 108 GLU B C 1
ATOM 2182 O O . GLU B 1 108 ? 0.458 9.32 -3.396 1 96.88 108 GLU B O 1
ATOM 2187 N N . GLY B 1 109 ? 2.082 10.852 -3.297 1 96.75 109 GLY B N 1
ATOM 2188 C CA . GLY B 1 109 ? 2.928 10.102 -4.211 1 96.75 109 GLY B CA 1
ATOM 2189 C C . GLY B 1 109 ? 3.328 8.742 -3.674 1 96.75 109 GLY B C 1
ATOM 2190 O O . GLY B 1 109 ? 3.244 7.734 -4.387 1 96.75 109 GLY B O 1
ATOM 2191 N N . LYS B 1 110 ? 3.701 8.695 -2.383 1 96.69 110 LYS B N 1
ATOM 2192 C CA . LYS B 1 110 ? 4.094 7.449 -1.739 1 96.69 110 LYS B CA 1
ATOM 2193 C C . LYS B 1 110 ? 2.924 6.473 -1.67 1 96.69 110 LYS B C 1
ATOM 2195 O O . LYS B 1 110 ? 3.088 5.277 -1.922 1 96.69 110 LYS B O 1
ATOM 2200 N N . ILE B 1 111 ? 1.752 6.973 -1.353 1 94.5 111 ILE B N 1
ATOM 2201 C CA . ILE B 1 111 ? 0.561 6.133 -1.279 1 94.5 111 ILE B CA 1
ATOM 2202 C C . ILE B 1 111 ? 0.257 5.547 -2.656 1 94.5 111 ILE B C 1
ATOM 2204 O O . ILE B 1 111 ? -0.074 4.367 -2.775 1 94.5 111 ILE B O 1
ATOM 2208 N N . GLY B 1 112 ? 0.329 6.348 -3.637 1 93.31 112 GLY B N 1
ATOM 2209 C CA . GLY B 1 112 ? 0.122 5.867 -4.992 1 93.31 112 GLY B CA 1
ATOM 2210 C C . GLY B 1 112 ? 1.072 4.75 -5.383 1 93.31 112 GLY B C 1
ATOM 2211 O O . GLY B 1 112 ? 0.658 3.756 -5.984 1 93.31 112 GLY B O 1
ATOM 2212 N N . GLU B 1 113 ? 2.309 4.91 -5.059 1 93.81 113 GLU B N 1
ATOM 2213 C CA . GLU B 1 113 ? 3.312 3.891 -5.336 1 93.81 113 GLU B CA 1
ATOM 2214 C C . GLU B 1 113 ? 2.975 2.578 -4.633 1 93.81 113 GLU B C 1
ATOM 2216 O O . GLU B 1 113 ? 3.08 1.504 -5.227 1 93.81 113 GLU B O 1
ATOM 2221 N N . MET B 1 114 ? 2.6 2.674 -3.416 1 92.5 114 MET B N 1
ATOM 2222 C CA . MET B 1 114 ? 2.246 1.488 -2.641 1 92.5 114 MET B CA 1
ATOM 2223 C C . MET B 1 114 ? 1.031 0.788 -3.24 1 92.5 114 MET B C 1
ATOM 2225 O O . MET B 1 114 ? 1 -0.441 -3.328 1 92.5 114 MET B O 1
ATOM 2229 N N . LEU B 1 115 ? 0.073 1.587 -3.615 1 90.12 115 LEU B N 1
ATOM 2230 C CA . LEU B 1 115 ? -1.128 1.021 -4.219 1 90.12 115 LEU B CA 1
ATOM 2231 C C . LEU B 1 115 ? -0.794 0.294 -5.516 1 90.12 115 LEU B C 1
ATOM 2233 O O . LEU B 1 115 ? -1.323 -0.787 -5.781 1 90.12 115 LEU B O 1
ATOM 2237 N N . TYR B 1 116 ? 0.059 0.921 -6.344 1 94.38 116 TYR B N 1
ATOM 2238 C CA . TYR B 1 116 ? 0.493 0.286 -7.586 1 94.38 116 TYR B CA 1
ATOM 2239 C C . TYR B 1 116 ? 1.174 -1.049 -7.305 1 94.38 116 TYR B C 1
ATOM 2241 O O . TYR B 1 116 ? 0.837 -2.064 -7.918 1 94.38 116 TYR B O 1
ATOM 2249 N N . SER B 1 117 ? 2.135 -1.039 -6.402 1 93.5 117 SER B N 1
ATOM 2250 C CA . SER B 1 117 ? 2.846 -2.258 -6.027 1 93.5 117 SER B CA 1
ATOM 2251 C C . SER B 1 117 ? 1.882 -3.326 -5.523 1 93.5 117 SER B C 1
ATOM 2253 O O . SER B 1 117 ? 2.014 -4.5 -5.871 1 93.5 117 SER B O 1
ATOM 2255 N N . SER B 1 118 ? 0.937 -2.898 -4.664 1 93.62 118 SER B N 1
ATOM 2256 C CA . SER B 1 118 ? -0.047 -3.836 -4.133 1 93.62 118 SER B CA 1
ATOM 2257 C C . SER B 1 118 ? -0.852 -4.484 -5.254 1 93.62 118 SER B C 1
ATOM 2259 O O . SER B 1 118 ? -1.122 -5.688 -5.215 1 93.62 118 SER B O 1
ATOM 2261 N N . LEU B 1 119 ? -1.261 -3.732 -6.223 1 93.5 119 LEU B N 1
ATOM 2262 C CA . LEU B 1 119 ? -2.031 -4.258 -7.344 1 93.5 119 LEU B CA 1
ATOM 2263 C C . LEU B 1 119 ? -1.229 -5.301 -8.117 1 93.5 119 LEU B C 1
ATOM 2265 O O . LEU B 1 119 ? -1.77 -6.34 -8.508 1 93.5 119 LEU B O 1
ATOM 2269 N N . VAL B 1 120 ? 0.046 -5.016 -8.305 1 97.12 120 VAL B N 1
ATOM 2270 C CA . VAL B 1 120 ? 0.929 -5.949 -9 1 97.12 120 VAL B CA 1
ATOM 2271 C C . VAL B 1 120 ? 1.036 -7.246 -8.203 1 97.12 120 VAL B C 1
ATOM 2273 O O . VAL B 1 120 ? 0.92 -8.336 -8.766 1 97.12 120 VAL B O 1
ATOM 2276 N N . LEU B 1 121 ? 1.214 -7.176 -6.918 1 97.44 121 LEU B N 1
ATOM 2277 C CA . LEU B 1 121 ? 1.329 -8.352 -6.062 1 97.44 121 LEU B CA 1
ATOM 2278 C C . LEU B 1 121 ? 0.031 -9.156 -6.059 1 97.44 121 LEU B C 1
ATOM 2280 O O . LEU B 1 121 ? 0.057 -10.383 -6.012 1 97.44 121 LEU B O 1
ATOM 2284 N N . LYS B 1 122 ? -1.04 -8.469 -6.09 1 96.12 122 LYS B N 1
ATOM 2285 C CA . LYS B 1 122 ? -2.328 -9.156 -6.137 1 96.12 122 LYS B CA 1
ATOM 2286 C C . LYS B 1 122 ? -2.477 -9.969 -7.418 1 96.12 122 LYS B C 1
ATOM 2288 O O . LYS B 1 122 ? -3.012 -11.078 -7.402 1 96.12 122 LYS B O 1
ATOM 2293 N N . ARG B 1 123 ? -2.119 -9.352 -8.469 1 97.56 123 ARG B N 1
ATOM 2294 C CA . ARG B 1 123 ? -2.145 -10.078 -9.734 1 97.56 123 ARG B CA 1
ATOM 2295 C C . ARG B 1 123 ? -1.253 -11.32 -9.672 1 97.56 123 ARG B C 1
ATOM 2297 O O . ARG B 1 123 ? -1.643 -12.391 -10.133 1 97.56 123 ARG B O 1
ATOM 2304 N N . ARG B 1 124 ? -0.092 -11.117 -9.133 1 98.12 124 ARG B N 1
ATOM 2305 C CA . ARG B 1 124 ? 0.826 -12.242 -8.969 1 98.12 124 ARG B CA 1
ATOM 2306 C C . ARG B 1 124 ? 0.215 -13.32 -8.086 1 98.12 124 ARG B C 1
ATOM 2308 O O . ARG B 1 124 ? 0.308 -14.508 -8.391 1 98.12 124 ARG B O 1
ATOM 2315 N N . ARG B 1 125 ? -0.357 -12.93 -7.008 1 97.31 125 ARG B N 1
ATOM 2316 C CA . ARG B 1 125 ? -1.039 -13.867 -6.117 1 97.31 125 ARG B CA 1
ATOM 2317 C C . ARG B 1 125 ? -2.094 -14.672 -6.871 1 97.31 125 ARG B C 1
ATOM 2319 O O . ARG B 1 125 ? -2.182 -15.891 -6.715 1 97.31 125 ARG B O 1
ATOM 2326 N N . GLN B 1 126 ? -2.887 -13.938 -7.656 1 97.88 126 GLN B N 1
ATOM 2327 C CA . GLN B 1 126 ? -3.943 -14.602 -8.414 1 97.88 126 GLN B CA 1
ATOM 2328 C C . GLN B 1 126 ? -3.361 -15.617 -9.391 1 97.88 126 GLN B C 1
ATOM 2330 O O . GLN B 1 126 ? -3.91 -16.719 -9.547 1 97.88 126 GLN B O 1
ATOM 2335 N N . GLU B 1 127 ? -2.305 -15.234 -10.016 1 97.81 127 GLU B N 1
ATOM 2336 C CA . GLU B 1 127 ? -1.616 -16.141 -10.922 1 97.81 127 GLU B CA 1
ATOM 2337 C C . GLU B 1 127 ? -1.145 -17.406 -10.188 1 97.81 127 GLU B C 1
ATOM 2339 O O . GLU B 1 127 ? -1.301 -18.516 -10.688 1 97.81 127 GLU B O 1
ATOM 2344 N N . LEU B 1 128 ? -0.57 -17.219 -9.078 1 97.69 128 LEU B N 1
ATOM 2345 C CA . LEU B 1 128 ? -0.071 -18.344 -8.289 1 97.69 128 LEU B CA 1
ATOM 2346 C C . LEU B 1 128 ? -1.221 -19.219 -7.793 1 97.69 128 LEU B C 1
ATOM 2348 O O . LEU B 1 128 ? -1.104 -20.438 -7.75 1 97.69 128 LEU B O 1
ATOM 2352 N N . LEU B 1 129 ? -2.301 -18.578 -7.418 1 97.56 129 LEU B N 1
ATOM 2353 C CA . LEU B 1 129 ? -3.475 -19.328 -6.996 1 97.56 129 LEU B CA 1
ATOM 2354 C C . LEU B 1 129 ? -4 -20.203 -8.133 1 97.56 129 LEU B C 1
ATOM 2356 O O . LEU B 1 129 ? -4.363 -21.359 -7.914 1 97.56 129 LEU B O 1
ATOM 2360 N N . THR B 1 130 ? -4.062 -19.672 -9.344 1 97.62 130 THR B N 1
ATOM 2361 C CA . THR B 1 130 ? -4.488 -20.438 -10.508 1 97.62 130 THR B CA 1
ATOM 2362 C C . THR B 1 130 ? -3.541 -21.609 -10.758 1 97.62 130 THR B C 1
ATOM 2364 O O . THR B 1 130 ? -3.984 -22.719 -11.047 1 97.62 130 THR B O 1
ATOM 2367 N N . MET B 1 131 ? -2.268 -21.375 -10.602 1 96.94 131 MET B N 1
ATOM 2368 C CA . MET B 1 131 ? -1.266 -22.422 -10.758 1 96.94 131 MET B CA 1
ATOM 2369 C C . MET B 1 131 ? -1.441 -23.5 -9.688 1 96.94 131 MET B C 1
ATOM 2371 O O . MET B 1 131 ? -1.315 -24.703 -9.977 1 96.94 131 MET B O 1
ATOM 2375 N N . LEU B 1 132 ? -1.671 -23.078 -8.531 1 97.06 132 LEU B N 1
ATOM 2376 C CA . LEU B 1 132 ? -1.9 -24 -7.426 1 97.06 132 LEU B CA 1
ATOM 2377 C C . LEU B 1 132 ? -3.092 -24.906 -7.711 1 97.06 132 LEU B C 1
ATOM 2379 O O . LEU B 1 132 ? -3.023 -26.109 -7.484 1 97.06 132 LEU B O 1
ATOM 2383 N N . ASP B 1 133 ? -4.113 -24.281 -8.25 1 96.69 133 ASP B N 1
ATOM 2384 C CA . ASP B 1 133 ? -5.293 -25.062 -8.617 1 96.69 133 ASP B CA 1
ATOM 2385 C C . ASP B 1 133 ? -4.945 -26.141 -9.641 1 96.69 133 ASP B C 1
ATOM 2387 O O . ASP B 1 133 ? -5.383 -27.281 -9.523 1 96.69 133 ASP B O 1
ATOM 2391 N N . GLU B 1 134 ? -4.219 -25.812 -10.578 1 94.25 134 GLU B N 1
ATOM 2392 C CA . GLU B 1 134 ? -3.787 -26.75 -11.609 1 94.25 134 GLU B CA 1
ATOM 2393 C C . GLU B 1 134 ? -2.936 -27.875 -11.023 1 94.25 134 GLU B C 1
ATOM 2395 O O . GLU B 1 134 ? -3.115 -29.047 -11.367 1 94.25 134 GLU B O 1
ATOM 2400 N N . ILE B 1 135 ? -2.086 -27.484 -10.195 1 96.31 135 ILE B N 1
ATOM 2401 C CA . ILE B 1 135 ? -1.195 -28.469 -9.586 1 96.31 135 ILE B CA 1
ATOM 2402 C C . ILE B 1 135 ? -2 -29.422 -8.703 1 96.31 135 ILE B C 1
ATOM 2404 O O . ILE B 1 135 ? -1.783 -30.625 -8.719 1 96.31 135 ILE B O 1
ATOM 2408 N N . ASP B 1 136 ? -2.865 -28.859 -7.957 1 96.38 136 ASP B N 1
ATOM 2409 C CA . ASP B 1 136 ? -3.734 -29.688 -7.125 1 96.38 136 ASP B CA 1
ATOM 2410 C C . ASP B 1 136 ? -4.527 -30.672 -7.973 1 96.38 136 ASP B C 1
ATOM 2412 O O . ASP B 1 136 ? -4.715 -31.828 -7.582 1 96.38 136 ASP B O 1
ATOM 2416 N N . PHE B 1 137 ? -4.973 -30.188 -9.047 1 94.69 137 PHE B N 1
ATOM 2417 C CA . PHE B 1 137 ? -5.695 -31.047 -9.969 1 94.69 137 PHE B CA 1
ATO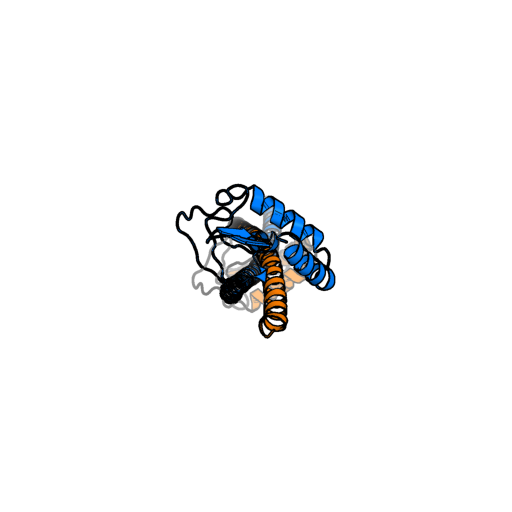M 2418 C C . PHE B 1 137 ? -4.801 -32.188 -10.469 1 94.69 137 PHE B C 1
ATOM 2420 O O . PHE B 1 137 ? -5.211 -33.344 -10.477 1 94.69 137 PHE B O 1
ATOM 2427 N N . LYS B 1 138 ? -3.596 -31.922 -10.844 1 95.19 138 LYS B N 1
ATOM 2428 C CA . LYS B 1 138 ? -2.635 -32.938 -11.289 1 95.19 138 LYS B CA 1
ATOM 2429 C C . LYS B 1 138 ? -2.326 -33.938 -10.18 1 95.19 138 LYS B C 1
ATOM 2431 O O . LYS B 1 138 ? -2.271 -35.125 -10.422 1 95.19 138 LYS B O 1
ATOM 2436 N N . ILE B 1 139 ? -2.223 -33.406 -8.984 1 95.19 139 ILE B N 1
ATOM 2437 C CA . ILE B 1 139 ? -1.982 -34.281 -7.836 1 95.19 139 ILE B CA 1
ATOM 2438 C C . ILE B 1 139 ? -3.146 -35.25 -7.672 1 95.19 139 ILE B C 1
ATOM 2440 O O . ILE B 1 139 ? -2.938 -36.438 -7.445 1 95.19 139 ILE B O 1
ATOM 2444 N N . ASN B 1 140 ? -4.324 -34.719 -7.809 1 95.25 140 ASN B N 1
ATOM 2445 C CA . ASN B 1 140 ? -5.504 -35.562 -7.695 1 95.25 140 ASN B CA 1
ATOM 2446 C C . ASN B 1 140 ? -5.508 -36.656 -8.75 1 95.25 140 ASN B C 1
ATOM 2448 O O . ASN B 1 140 ? -5.809 -37.812 -8.453 1 95.25 140 ASN B O 1
ATOM 2452 N N . ILE B 1 141 ? -5.234 -36.406 -9.945 1 92.69 141 ILE B N 1
ATOM 2453 C CA . ILE B 1 141 ? -5.18 -37.375 -11.039 1 92.69 141 ILE B CA 1
ATOM 2454 C C . ILE B 1 141 ? -4.129 -38.438 -10.727 1 92.69 141 ILE B C 1
ATOM 2456 O O . ILE B 1 141 ? -4.387 -39.625 -10.883 1 92.69 141 ILE B O 1
ATOM 2460 N N . ILE B 1 142 ? -2.988 -38.031 -10.258 1 94.19 142 ILE B N 1
ATOM 2461 C CA . ILE B 1 142 ? -1.899 -38.969 -9.945 1 94.19 142 ILE B CA 1
ATOM 2462 C C . ILE B 1 142 ? -2.334 -39.906 -8.844 1 94.19 142 ILE B C 1
ATOM 2464 O O . ILE B 1 142 ? -2.096 -41.125 -8.93 1 94.19 142 ILE B O 1
ATOM 2468 N N . LYS B 1 143 ? -2.969 -39.375 -7.859 1 94.88 143 LYS B N 1
ATOM 2469 C CA . LYS B 1 143 ? -3.453 -40.219 -6.762 1 94.88 143 LYS B CA 1
ATOM 2470 C C . LYS B 1 143 ? -4.449 -41.25 -7.262 1 94.88 143 LYS B C 1
ATOM 2472 O O . LYS B 1 143 ? -4.414 -42.406 -6.832 1 94.88 143 LYS B O 1
ATOM 2477 N N . LEU B 1 144 ? -5.32 -40.812 -8.141 1 91.5 144 LEU B N 1
ATOM 2478 C CA . LEU B 1 144 ? -6.305 -41.75 -8.703 1 91.5 144 LEU B CA 1
ATOM 2479 C C . LEU B 1 144 ? -5.625 -42.844 -9.5 1 91.5 144 LEU B C 1
ATOM 2481 O O . LEU B 1 144 ? -6 -44.031 -9.391 1 91.5 144 LEU B O 1
ATOM 2485 N N . LEU B 1 145 ? -4.598 -42.5 -10.219 1 90.88 145 LEU B N 1
ATOM 2486 C CA . LEU B 1 145 ? -3.867 -43.5 -11.023 1 90.88 145 LEU B CA 1
ATOM 2487 C C . LEU B 1 145 ? -3.105 -44.469 -10.133 1 90.88 145 LEU B C 1
ATOM 2489 O O . LEU B 1 145 ? -3.076 -45.656 -10.406 1 90.88 145 LEU B O 1
ATOM 2493 N N . ILE B 1 146 ? -2.57 -43.875 -9.086 1 91 146 ILE B N 1
ATOM 2494 C CA . ILE B 1 146 ? -1.846 -44.75 -8.148 1 91 146 ILE B CA 1
ATOM 2495 C C . ILE B 1 146 ? -2.805 -45.75 -7.516 1 91 146 ILE B C 1
ATOM 2497 O O . ILE B 1 146 ? -2.502 -46.938 -7.434 1 91 146 ILE B O 1
ATOM 2501 N N . ARG B 1 147 ? -3.879 -45.281 -7.102 1 91.12 147 ARG B N 1
ATOM 2502 C CA . ARG B 1 147 ? -4.879 -46.125 -6.492 1 91.12 147 ARG B CA 1
ATOM 2503 C C . ARG B 1 147 ? -5.32 -47.219 -7.457 1 91.12 147 ARG B C 1
ATOM 2505 O O . ARG B 1 147 ? -5.414 -48.406 -7.078 1 91.12 147 ARG B O 1
ATOM 2512 N N . TYR B 1 148 ? -5.609 -46.844 -8.648 1 88 148 TYR B N 1
ATOM 2513 C CA . TYR B 1 148 ? -6.035 -47.812 -9.664 1 88 148 TYR B CA 1
ATOM 2514 C C . TYR B 1 148 ? -4.953 -48.844 -9.906 1 88 148 TYR B C 1
ATOM 2516 O O . TYR B 1 148 ? -5.25 -50.031 -10 1 88 148 TYR B O 1
ATOM 2524 N N . GLN B 1 149 ? -3.768 -48.438 -10.047 1 87.25 149 GLN B N 1
ATOM 2525 C CA . GLN B 1 149 ? -2.648 -49.344 -10.297 1 87.25 149 GLN B CA 1
ATOM 2526 C C . GLN B 1 149 ? -2.451 -50.312 -9.141 1 87.25 149 GLN B C 1
ATOM 2528 O O . GLN B 1 149 ? -2.211 -51.5 -9.352 1 87.25 149 GLN B O 1
ATOM 2533 N N . GLU B 1 150 ? -2.533 -49.781 -7.949 1 85.31 150 GLU B N 1
ATOM 2534 C CA . GLU B 1 150 ? -2.387 -50.625 -6.766 1 85.31 150 GLU B CA 1
ATOM 2535 C C . GLU B 1 150 ? -3.498 -51.688 -6.691 1 85.31 150 GLU B C 1
ATOM 2537 O O . GLU B 1 150 ? -3.264 -52.812 -6.277 1 85.31 150 GLU B O 1
ATOM 2542 N N . GLU B 1 151 ? -4.664 -51.312 -7.09 1 83.62 151 GLU B N 1
ATOM 2543 C CA . GLU B 1 151 ? -5.805 -52.219 -7.062 1 83.62 151 GLU B CA 1
ATOM 2544 C C . GLU B 1 151 ? -5.672 -53.312 -8.133 1 83.62 151 GLU B C 1
ATOM 2546 O O . GLU B 1 151 ? -6.25 -54.375 -8 1 83.62 151 GLU B O 1
ATOM 2551 N N . HIS B 1 152 ? -4.973 -53.094 -9.172 1 78.12 152 HIS B N 1
ATOM 2552 C CA . HIS B 1 152 ? -4.922 -54.031 -10.281 1 78.12 152 HIS B CA 1
ATOM 2553 C C . HIS B 1 152 ? -3.541 -54.688 -10.398 1 78.12 152 HIS B C 1
ATOM 2555 O O . HIS B 1 152 ? -3.354 -55.625 -11.164 1 78.12 152 HIS B O 1
ATOM 2561 N N . ASP B 1 153 ? -2.461 -54.125 -9.914 1 70.69 153 ASP B N 1
ATOM 2562 C CA . ASP B 1 153 ? -1.176 -54.812 -9.883 1 70.69 153 ASP B CA 1
ATOM 2563 C C . ASP B 1 153 ? -1.239 -56.031 -8.984 1 70.69 153 ASP B C 1
ATOM 2565 O O . ASP B 1 153 ? -0.535 -57.031 -9.219 1 70.69 153 ASP B O 1
ATOM 2569 N N . ASP B 1 154 ? -1.877 -56.125 -7.914 1 52.28 154 ASP B N 1
ATOM 2570 C CA . ASP B 1 154 ? -1.964 -57.344 -7.105 1 52.28 154 ASP B CA 1
ATOM 2571 C C . ASP B 1 154 ? -2.721 -58.438 -7.844 1 52.28 154 ASP B C 1
ATOM 2573 O O . ASP B 1 154 ? -2.869 -59.531 -7.332 1 52.28 154 ASP B O 1
ATOM 2577 N N . ILE B 1 155 ? -3.074 -58.312 -9.07 1 42.34 155 ILE B N 1
ATOM 2578 C CA . ILE B 1 155 ? -3.541 -59.5 -9.766 1 42.34 155 ILE B CA 1
ATOM 2579 C C . ILE B 1 155 ? -2.42 -60.062 -10.633 1 42.34 155 ILE B C 1
ATOM 2581 O O . ILE B 1 155 ? -1.724 -59.312 -11.32 1 42.34 155 ILE B O 1
#

Solvent-accessible surface area (backbone atoms only — not comparable to full-atom values): 16850 Å² total; per-residue (Å²): 122,51,65,51,55,45,46,52,50,50,53,53,43,48,76,75,32,86,68,37,64,56,50,44,49,53,2,43,50,44,42,74,66,26,87,51,37,77,87,64,36,40,66,37,62,44,61,85,50,63,89,42,31,31,36,81,51,99,92,39,36,22,63,27,35,59,45,44,56,64,41,86,60,69,83,55,86,69,86,61,66,42,80,49,42,66,66,54,52,42,51,51,50,50,51,49,46,52,52,51,52,51,49,44,51,51,50,52,52,52,42,49,51,44,51,52,53,40,52,53,50,49,51,50,42,50,52,50,50,55,49,43,51,52,48,52,49,48,46,50,54,43,52,53,51,49,52,52,46,60,71,53,60,82,104,122,48,65,51,53,45,48,50,50,50,54,53,43,47,75,73,33,84,68,38,66,56,50,45,51,52,2,43,52,45,42,74,67,26,86,52,36,77,86,63,35,40,65,37,62,45,62,86,48,62,88,42,30,29,36,82,50,100,91,40,36,22,63,28,34,59,44,44,55,62,42,86,60,70,83,53,87,68,86,61,66,41,78,50,41,66,68,53,53,42,52,52,49,50,51,52,44,52,52,51,53,50,49,43,51,50,50,51,52,52,43,50,51,46,51,53,51,42,52,53,50,48,51,50,43,52,52,50,50,54,50,44,52,52,48,51,49,48,46,50,53,43,51,53,49,50,51,52,46,61,70,53,60,80,103

Secondary structure (DSSP, 8-state):
-HHHHHHHHHHHHHHHSTTHHHHHHHHHHHHHH-TTB-SS-BSSEE-S-GGGEEEEETTEEEE-HHHHHH-TTTT----S-EE--HHHHHHHHHHHHHHHHHHHHHHHHHHHHHHHHHHHHHHHHHHHHHHHHHHHHHHHHHHHHHHHHHHHHT-/-HHHHHHHHHHHHHHHSTTHHHHHHHHHHHHHH-TTB-SS-BSSEE-S-GGGEEEEETTEEEE-HHHHHH-TTTT----S-EE--HHHHHHHHHHHHHHHHHHHHHHHHHHHHHHHHHHHHHHHHHHHHHHHHHHHHHHHHHHHHHHHHHHHHT-

Sequence (310 aa):
MDDFRSLIIDIYLTSKIPNYQKILRDGTIRRNRCNHYDGKYCKLVKTGDWILLSWTLKDQVSPHPVLCYLCPYYGSNIDETVNTSLLQLLRDYISIRNGIEREISNIEGKIGEMLYSSLVLKRRRQELLTMLDEIDFKINIIKLLIRYQEEHDDIMDDFRSLIIDIYLTSKIPNYQKILRDGTIRRNRCNHYDGKYCKLVKTGDWILLSWTLKDQVSPHPVLCYLCPYYGSNIDETVNTSLLQLLRDYISIRNGIEREISNIEGKIGEMLYSSLVLKRRRQELLTMLDEIDFKINIIKLLIRYQEEHDDI

pLDDT: mean 86.43, std 11.78, range [40.34, 98.12]